Protein AF-A0AAE4UEV0-F1 (afdb_monomer)

Mean predicted aligned error: 4.2 Å

Sequence (186 aa):
PKGAMYSQRTVAKMWRRSNLLGESAASITLNMLPMSHVMGRGILYGTLGNGGTAYFGAKGDMSCLLEDLELVRPTELHFVPRIWEMLFQEFQNEVDRRCGDGADRSAIQAQVLAEQRQYLLGGRFIFAMTGSAPTSPELKAWAESLLELPLIDVYGLTEAGVISFDGEIQRPPVIDYKLVDVPDLG

InterPro domains:
  IPR000873 AMP-dependent synthetase/ligase domain [PF00501] (1-165)
  IPR042099 ANL, N-terminal domain [G3DSA:3.40.50.12780] (1-186)

Nearest PDB structures (foldseek):
  6oz1-assembly1_A  TM=9.630E-01  e=1.094E-18  Mycobacteroides chelonae
  5msc-assembly1_A  TM=9.538E-01  e=8.033E-19  Nocardia iowensis
  5mst-assembly2_B  TM=9.005E-01  e=4.430E-17  Segniliparus rugosus ATCC BAA-974
  5msw-assembly1_A  TM=9.065E-01  e=2.203E-16  Segniliparus rugosus ATCC BAA-974
  5mst-assembly1_A  TM=8.990E-01  e=9.104E-16  Segniliparus rugosus ATCC BAA-974

pLDDT: mean 93.46, std 6.48, range [55.19, 98.5]

Foldseek 3Di:
DDDADADPVNLVVLQAADCPLHLDDAFFEEQQDDPVDPLSSSSVSNQVSSVHHYHYDPDNVCPCVQVSQLVRLGQEAEDELVVLVVLVVVLVVQLVVPDDPPDDSVVSSLVSLVCCCCRRNVVNHPYAEYEPDDHDPVSQVVVCSSPVHHHWYWYDDPNGGTQDTPPHGDPVPDDDDDDDDDPVVD

Organism: Mycobacterium intracellulare (NCBI:txid1767)

Solvent-accessible surface area (backbone atoms only — not comparable to full-atom values): 10820 Å² total; per-residue (Å²): 141,81,84,79,84,74,49,74,70,62,54,52,57,38,39,43,62,68,63,89,73,43,93,80,53,76,40,30,36,70,48,71,53,57,78,90,38,67,66,31,42,38,53,50,35,28,25,52,38,57,74,32,48,72,44,67,50,92,45,91,82,55,83,49,46,64,61,50,30,42,73,63,31,25,24,41,43,84,38,41,44,69,55,55,51,51,53,50,50,51,50,50,53,53,38,57,73,66,53,54,94,90,53,63,58,67,63,46,45,54,49,51,35,54,46,40,33,44,46,43,46,32,59,52,55,81,45,42,36,34,27,94,54,88,69,54,73,66,60,49,54,50,48,24,66,44,65,77,44,76,65,42,39,40,45,57,44,91,87,73,42,66,44,24,49,72,83,44,73,32,72,76,78,50,85,80,87,82,88,76,91,58,77,93,80,110

Secondary structure (DSSP, 8-state):
-------HHHHHHHTSPP-TT-TT---EEEE-S-TTSHHHHHHHHHHHHTT-EEEE-S-TTSTTHHHHHHHH--SEEEE-HHHHHHHHHHHHHHHHHH--TT--HHHHHHHHHHHIIIIISTT---EEEEESS---HHHHHHHHHHHTS--EEEEEETTTEEEEETTEE-TTT---------GGG-

Radius of gyration: 18.43 Å; Cα contacts (8 Å, |Δi|>4): 245; chains: 1; bounding box: 51×35×59 Å

Structure (mmCIF, N/CA/C/O backbone):
data_AF-A0AAE4UEV0-F1
#
_entry.id   AF-A0AAE4UEV0-F1
#
loop_
_atom_site.group_PDB
_atom_site.id
_atom_site.type_symbol
_atom_site.label_atom_id
_atom_site.label_alt_id
_atom_site.label_comp_id
_atom_site.label_asym_id
_atom_site.label_entity_id
_atom_site.label_seq_id
_atom_site.pdbx_PDB_ins_code
_atom_site.Cartn_x
_atom_site.Cartn_y
_atom_site.Cartn_z
_atom_site.occupancy
_atom_site.B_iso_or_equiv
_atom_site.auth_seq_id
_atom_site.auth_comp_id
_atom_site.auth_asym_id
_atom_site.auth_atom_id
_atom_site.pdbx_PDB_model_num
ATOM 1 N N . PRO A 1 1 ? 13.646 20.275 -13.912 1.00 82.50 1 PRO A N 1
ATOM 2 C CA . PRO A 1 1 ? 12.944 19.001 -14.220 1.00 82.50 1 PRO A CA 1
ATOM 3 C C . PRO A 1 1 ? 13.665 18.249 -15.347 1.00 82.50 1 PRO A C 1
ATOM 5 O O . PRO A 1 1 ? 14.053 18.889 -16.317 1.00 82.50 1 PRO A O 1
ATOM 8 N N . LYS A 1 2 ? 13.889 16.936 -15.204 1.00 92.12 2 LYS A N 1
ATOM 9 C CA . LYS A 1 2 ? 14.462 16.068 -16.251 1.00 92.12 2 LYS A CA 1
ATOM 10 C C . LYS A 1 2 ? 13.380 15.075 -16.694 1.00 92.12 2 LYS A C 1
ATOM 12 O O . LYS A 1 2 ? 12.645 14.587 -15.843 1.00 92.12 2 LYS A O 1
ATOM 17 N N . GLY A 1 3 ? 13.258 14.803 -17.993 1.00 94.00 3 GLY A N 1
ATOM 18 C CA . GLY A 1 3 ? 12.257 13.872 -18.529 1.00 94.00 3 GLY A CA 1
ATOM 19 C C . GLY A 1 3 ? 12.834 12.472 -18.714 1.00 94.00 3 GLY A C 1
ATOM 20 O O . GLY A 1 3 ? 13.573 12.244 -19.668 1.00 94.00 3 GLY A O 1
ATOM 21 N N . ALA A 1 4 ? 12.504 11.536 -17.823 1.00 95.00 4 ALA A N 1
ATOM 22 C CA . ALA A 1 4 ? 12.889 10.137 -17.996 1.00 95.00 4 ALA A CA 1
ATOM 23 C C . ALA A 1 4 ? 12.238 9.561 -19.266 1.00 95.00 4 ALA A C 1
ATOM 25 O O . ALA A 1 4 ? 11.020 9.633 -19.443 1.00 95.00 4 ALA A O 1
ATOM 26 N N . MET A 1 5 ? 13.043 8.991 -20.164 1.00 96.56 5 MET A N 1
ATOM 27 C CA . MET A 1 5 ? 12.547 8.438 -21.424 1.00 96.56 5 MET A CA 1
ATOM 28 C C . MET A 1 5 ? 12.013 7.018 -21.228 1.00 96.56 5 MET A C 1
ATOM 30 O O . MET A 1 5 ? 12.756 6.098 -20.891 1.00 96.56 5 MET A O 1
ATOM 34 N N . TYR A 1 6 ? 10.724 6.828 -21.502 1.00 95.75 6 TYR A N 1
ATOM 35 C CA . TYR A 1 6 ? 10.064 5.525 -21.453 1.00 95.75 6 TYR A CA 1
ATOM 36 C C . TYR A 1 6 ? 9.856 4.981 -22.866 1.00 95.75 6 TYR A C 1
ATOM 38 O O . TYR A 1 6 ? 9.029 5.486 -23.620 1.00 95.75 6 TYR A O 1
ATOM 46 N N . SER A 1 7 ? 10.593 3.924 -23.219 1.00 96.12 7 SER A N 1
ATOM 47 C CA . SER A 1 7 ? 10.407 3.225 -24.497 1.00 96.12 7 SER A CA 1
ATOM 48 C C . SER A 1 7 ? 9.051 2.511 -24.562 1.00 96.12 7 SER A C 1
ATOM 50 O O . SER A 1 7 ? 8.481 2.155 -23.526 1.00 96.12 7 SER A O 1
ATOM 52 N N . GLN A 1 8 ? 8.583 2.186 -25.772 1.00 96.44 8 GLN A N 1
ATOM 53 C CA . GLN A 1 8 ? 7.386 1.356 -25.967 1.00 96.44 8 GLN A CA 1
ATOM 54 C C . GLN A 1 8 ? 7.462 0.047 -25.166 1.00 96.44 8 GLN A C 1
ATOM 56 O O . GLN A 1 8 ? 6.489 -0.342 -24.526 1.00 96.44 8 GLN A O 1
ATOM 61 N N . ARG A 1 9 ? 8.632 -0.610 -25.138 1.00 94.44 9 ARG A N 1
ATOM 62 C CA . ARG A 1 9 ? 8.844 -1.849 -24.374 1.00 94.44 9 ARG A CA 1
ATOM 63 C C . ARG A 1 9 ? 8.698 -1.626 -22.869 1.00 94.44 9 ARG A C 1
ATOM 65 O O . ARG A 1 9 ? 8.129 -2.477 -22.193 1.00 94.44 9 ARG A O 1
ATOM 72 N N . THR A 1 10 ? 9.215 -0.516 -22.344 1.00 92.00 10 THR A N 1
ATOM 73 C CA . THR A 1 10 ? 9.112 -0.179 -20.916 1.00 92.00 10 THR A CA 1
ATOM 74 C C . THR A 1 10 ? 7.663 0.083 -20.527 1.00 92.00 10 THR A C 1
ATOM 76 O O . THR A 1 10 ? 7.192 -0.477 -19.544 1.00 92.00 10 THR A O 1
ATOM 79 N N . VAL A 1 11 ? 6.933 0.859 -21.334 1.00 93.81 11 VAL A N 1
ATOM 80 C CA . VAL A 1 11 ? 5.501 1.107 -21.110 1.00 93.81 11 VAL A CA 1
ATOM 81 C C . VAL A 1 11 ? 4.708 -0.195 -21.204 1.00 93.81 11 VAL A C 1
ATOM 83 O O . VAL A 1 11 ? 3.915 -0.484 -20.318 1.00 93.81 11 VAL A O 1
ATOM 86 N N . ALA A 1 12 ? 4.968 -1.030 -22.214 1.00 93.69 12 ALA A N 1
ATOM 87 C CA . ALA A 1 12 ? 4.268 -2.299 -22.402 1.00 93.69 12 ALA A CA 1
ATOM 88 C C . ALA A 1 12 ? 4.408 -3.251 -21.203 1.00 93.69 12 ALA A C 1
ATOM 90 O O . ALA A 1 12 ? 3.494 -4.026 -20.948 1.00 93.69 12 ALA A O 1
ATOM 91 N N . LYS A 1 13 ? 5.516 -3.200 -20.446 1.00 90.62 13 LYS A N 1
ATOM 92 C CA . LYS A 1 13 ? 5.674 -4.008 -19.224 1.00 90.62 13 LYS A CA 1
ATOM 93 C C . LYS A 1 13 ? 4.643 -3.659 -18.147 1.00 90.62 13 LYS A C 1
ATOM 95 O O . LYS A 1 13 ? 4.218 -4.566 -17.449 1.00 90.62 13 LYS A O 1
ATOM 100 N N . MET A 1 14 ? 4.224 -2.397 -18.040 1.00 91.00 14 MET A N 1
ATOM 101 C CA . MET A 1 14 ? 3.234 -1.959 -17.044 1.00 91.00 14 MET A CA 1
ATOM 102 C C . MET A 1 14 ? 1.823 -2.491 -17.328 1.00 91.00 14 MET A C 1
ATOM 104 O O . MET A 1 14 ? 1.010 -2.563 -16.420 1.00 91.00 14 MET A O 1
ATOM 108 N N . TRP A 1 15 ? 1.539 -2.854 -18.581 1.00 92.88 15 TRP A N 1
ATOM 109 C CA . TRP A 1 15 ? 0.253 -3.416 -19.009 1.00 92.88 15 TRP A CA 1
ATOM 110 C C . TRP A 1 15 ? 0.193 -4.939 -18.906 1.00 92.88 15 TRP A C 1
ATOM 112 O O . TRP A 1 15 ? -0.864 -5.533 -19.108 1.00 92.88 15 TRP A O 1
ATOM 122 N N . ARG A 1 16 ? 1.330 -5.605 -18.684 1.00 89.19 16 ARG A N 1
ATOM 123 C CA . ARG A 1 16 ? 1.355 -7.065 -18.610 1.00 89.19 16 ARG A CA 1
ATOM 124 C C . ARG A 1 16 ? 0.761 -7.507 -17.286 1.00 89.19 16 ARG A C 1
ATOM 126 O O . ARG A 1 16 ? 1.123 -6.961 -16.247 1.00 89.19 16 ARG A O 1
ATOM 133 N N . ARG A 1 17 ? -0.085 -8.539 -17.347 1.00 78.44 17 ARG A N 1
ATOM 134 C CA . ARG A 1 17 ? -0.632 -9.191 -16.161 1.00 78.44 17 ARG A CA 1
ATOM 135 C C . ARG A 1 17 ? 0.497 -9.543 -15.199 1.00 78.44 17 ARG A C 1
ATOM 137 O O . ARG A 1 17 ? 1.486 -10.165 -15.594 1.00 78.44 17 ARG A O 1
ATOM 144 N N . SER A 1 18 ? 0.326 -9.131 -13.952 1.00 73.88 18 SER A N 1
ATOM 145 C CA . SER A 1 18 ? 1.201 -9.530 -12.860 1.00 73.88 18 SER A CA 1
ATOM 146 C C . SER A 1 18 ? 0.586 -10.729 -12.151 1.00 73.88 18 SER A C 1
ATOM 148 O O . SER A 1 18 ? -0.592 -10.701 -11.804 1.00 73.88 18 SER A O 1
ATOM 150 N N . ASN A 1 19 ? 1.386 -11.763 -11.893 1.00 72.50 19 ASN A N 1
ATOM 151 C CA . ASN A 1 19 ? 0.968 -12.892 -11.058 1.00 72.50 19 ASN A CA 1
ATOM 152 C C . ASN A 1 19 ? 1.190 -12.625 -9.560 1.00 72.50 19 ASN A C 1
ATOM 154 O O . ASN A 1 19 ? 0.971 -13.524 -8.755 1.00 72.50 19 ASN A O 1
ATOM 158 N N . LEU A 1 20 ? 1.595 -11.404 -9.178 1.00 72.75 20 LEU A N 1
ATOM 159 C CA . LEU A 1 20 ? 1.861 -11.023 -7.783 1.00 72.75 20 LEU A CA 1
ATOM 160 C C . LEU A 1 20 ? 0.659 -11.279 -6.857 1.00 72.75 20 LEU A C 1
ATOM 162 O O . LEU A 1 20 ? 0.844 -11.621 -5.698 1.00 72.75 20 LEU A O 1
ATOM 166 N N . LEU A 1 21 ? -0.562 -11.152 -7.381 1.00 70.12 21 LEU A N 1
ATOM 167 C CA . LEU A 1 21 ? -1.814 -11.326 -6.636 1.00 70.12 21 LEU A CA 1
ATOM 168 C C . LEU A 1 21 ? -2.401 -12.742 -6.759 1.00 70.12 21 LEU A C 1
ATOM 170 O O . LEU A 1 21 ? -3.431 -13.035 -6.160 1.00 70.12 21 LEU A O 1
ATOM 174 N N . GLY A 1 22 ? -1.780 -13.615 -7.558 1.00 71.56 22 GLY A N 1
ATOM 175 C CA . GLY A 1 22 ? -2.348 -14.893 -7.988 1.00 71.56 22 GLY A CA 1
ATOM 176 C C . GLY A 1 22 ? -3.068 -14.815 -9.342 1.00 71.56 22 GLY A C 1
ATOM 177 O O . GLY A 1 22 ? -3.574 -13.773 -9.762 1.00 71.5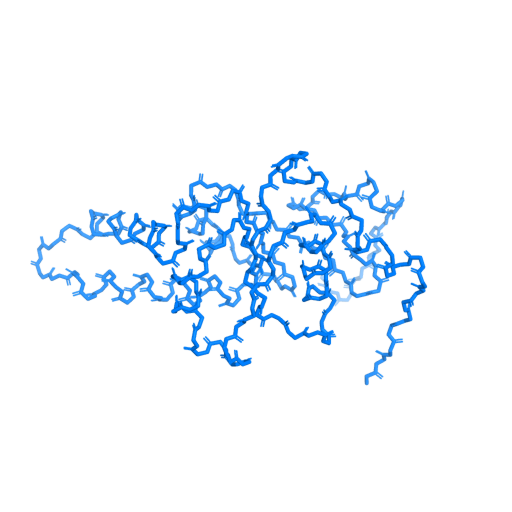6 22 GLY A O 1
ATOM 178 N N . GLU A 1 23 ? -3.110 -15.942 -10.055 1.00 67.56 23 GLU A N 1
ATOM 179 C CA . GLU A 1 23 ? -3.539 -16.008 -11.463 1.00 67.56 23 GLU A CA 1
ATOM 180 C C . GLU A 1 23 ? -5.008 -15.642 -11.707 1.00 67.56 23 GLU A C 1
ATOM 182 O O . GLU A 1 23 ? -5.362 -15.291 -12.829 1.00 67.56 23 GLU A O 1
ATOM 187 N N . SER A 1 24 ? -5.864 -15.682 -10.685 1.00 74.75 24 SER A N 1
ATOM 188 C CA . SER A 1 24 ? -7.308 -15.428 -10.802 1.00 74.75 24 SER A CA 1
ATOM 189 C C . SER A 1 24 ? -7.835 -14.382 -9.818 1.00 74.75 24 SER A C 1
ATOM 191 O O . SER A 1 24 ? -9.049 -14.261 -9.654 1.00 74.75 24 SER A O 1
ATOM 193 N N . ALA A 1 25 ? -6.953 -13.644 -9.141 1.00 83.81 25 ALA A N 1
ATOM 194 C CA . ALA A 1 25 ? -7.374 -12.628 -8.187 1.00 83.81 25 ALA A CA 1
ATOM 195 C C . ALA A 1 25 ? -8.102 -11.468 -8.881 1.00 83.81 25 ALA A C 1
ATOM 197 O O . ALA A 1 25 ? -7.679 -10.985 -9.934 1.00 83.81 25 ALA A O 1
ATOM 198 N N . ALA A 1 26 ? -9.205 -11.022 -8.277 1.00 89.38 26 ALA A N 1
ATOM 199 C CA . ALA A 1 26 ? -9.926 -9.843 -8.735 1.00 89.38 26 ALA A CA 1
ATOM 200 C C . ALA A 1 26 ? -9.092 -8.586 -8.457 1.00 89.38 26 ALA A C 1
ATOM 202 O O . ALA A 1 26 ? -8.667 -8.363 -7.322 1.00 89.38 26 ALA A O 1
ATOM 203 N N . SER A 1 27 ? -8.897 -7.758 -9.483 1.00 93.94 27 SER A N 1
ATOM 204 C CA . SER A 1 27 ? -8.123 -6.519 -9.393 1.00 93.94 27 SER A CA 1
ATOM 205 C C . SER A 1 27 ? -9.063 -5.319 -9.353 1.00 93.94 27 SER A C 1
ATOM 207 O O . SER A 1 27 ? -9.685 -4.971 -10.356 1.00 93.94 27 SER A O 1
ATOM 209 N N . ILE A 1 28 ? -9.243 -4.722 -8.179 1.00 96.81 28 ILE A N 1
ATOM 210 C CA . ILE A 1 28 ? -10.089 -3.545 -7.983 1.00 96.81 28 ILE A CA 1
ATOM 211 C C . ILE A 1 28 ? -9.297 -2.536 -7.165 1.00 96.81 28 ILE A C 1
ATOM 213 O O . ILE A 1 28 ? -8.969 -2.790 -6.006 1.00 96.81 28 ILE A O 1
ATOM 217 N N . THR A 1 29 ? -8.987 -1.396 -7.775 1.00 97.31 29 TH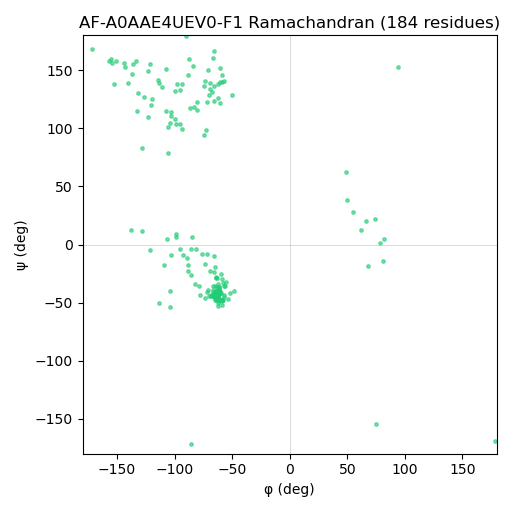R A N 1
ATOM 218 C CA . THR A 1 29 ? -8.086 -0.389 -7.202 1.00 97.31 29 THR A CA 1
ATOM 219 C C . THR A 1 29 ? -8.762 0.967 -7.092 1.00 97.31 29 THR A C 1
ATOM 221 O O . THR A 1 29 ? -9.602 1.326 -7.918 1.00 97.31 29 THR A O 1
ATOM 224 N N . LEU A 1 30 ? -8.354 1.738 -6.082 1.00 97.44 30 LEU A N 1
ATOM 225 C CA . LEU A 1 30 ? -8.636 3.167 -5.982 1.00 97.44 30 LEU A CA 1
ATOM 226 C C . LEU A 1 30 ? -7.371 3.950 -6.366 1.00 97.44 30 LEU A C 1
ATOM 228 O O . LEU A 1 30 ? -6.348 3.890 -5.686 1.00 97.44 30 LEU A O 1
ATOM 232 N N . ASN A 1 31 ? -7.436 4.680 -7.476 1.00 95.88 31 ASN A N 1
ATOM 233 C CA . ASN A 1 31 ? -6.317 5.408 -8.062 1.00 95.88 31 ASN A CA 1
ATOM 234 C C . ASN A 1 31 ? -6.325 6.856 -7.561 1.00 95.88 31 ASN A C 1
ATOM 236 O O . ASN A 1 31 ? -7.063 7.699 -8.071 1.00 95.88 31 ASN A O 1
ATOM 240 N N . MET A 1 32 ? -5.478 7.127 -6.565 1.00 90.19 32 MET A N 1
ATOM 241 C CA . MET A 1 32 ? -5.326 8.448 -5.930 1.00 90.19 32 MET A CA 1
ATOM 242 C C . MET A 1 32 ? -4.072 9.205 -6.384 1.00 90.19 32 MET A C 1
ATOM 244 O O . MET A 1 32 ? -3.880 10.369 -6.038 1.00 90.19 32 MET A O 1
ATOM 248 N N . LEU A 1 33 ? -3.185 8.545 -7.132 1.00 91.81 33 LEU A N 1
ATOM 249 C CA . LEU A 1 33 ? -1.916 9.129 -7.555 1.00 91.81 33 LEU A CA 1
ATOM 250 C C . LEU A 1 33 ? -2.041 9.778 -8.937 1.00 91.81 33 LEU A C 1
ATOM 252 O O . LEU A 1 33 ? -2.616 9.173 -9.845 1.00 91.81 33 LEU A O 1
ATOM 256 N N . PRO A 1 34 ? -1.441 10.964 -9.147 1.00 92.12 34 PRO A N 1
ATOM 257 C CA . PRO A 1 34 ? -1.426 11.605 -10.453 1.00 92.12 34 PRO A CA 1
ATOM 258 C C . PRO A 1 34 ? -0.775 10.733 -11.534 1.00 92.12 34 PRO A C 1
ATOM 260 O O . PRO A 1 34 ? 0.249 10.087 -11.306 1.00 92.12 34 PRO A O 1
ATOM 263 N N . MET A 1 35 ? -1.286 10.824 -12.764 1.00 94.25 35 MET A N 1
ATOM 264 C CA . MET A 1 35 ? -0.711 10.150 -13.940 1.00 94.25 35 MET A CA 1
ATOM 265 C C . MET A 1 35 ? 0.679 10.670 -14.343 1.00 94.25 35 MET A C 1
ATOM 267 O O . MET A 1 35 ? 1.349 10.062 -15.177 1.00 94.25 35 MET A O 1
ATOM 271 N N . SER A 1 36 ? 1.132 11.780 -13.753 1.00 93.31 36 SER A N 1
ATOM 272 C CA . SER A 1 36 ? 2.512 12.260 -13.869 1.00 93.31 36 SER A CA 1
ATOM 273 C C . SER A 1 36 ? 3.506 11.422 -13.055 1.00 93.31 36 SER A C 1
ATOM 275 O O . SER A 1 36 ? 4.705 11.493 -13.320 1.00 93.31 36 SER A O 1
ATOM 277 N N . HIS A 1 37 ? 3.034 10.611 -12.101 1.00 93.12 37 HIS A N 1
ATOM 278 C CA . HIS A 1 37 ? 3.860 9.733 -11.280 1.00 93.12 37 HIS A CA 1
ATOM 279 C C . HIS A 1 37 ? 3.858 8.296 -11.820 1.00 93.12 37 HIS A C 1
ATOM 281 O O . HIS A 1 37 ? 2.814 7.751 -12.187 1.00 93.12 37 HIS A O 1
ATOM 287 N N . VAL A 1 38 ? 5.026 7.643 -11.837 1.00 93.62 38 VAL A N 1
ATOM 288 C CA . VAL A 1 38 ? 5.172 6.282 -12.385 1.00 93.62 38 VAL A CA 1
ATOM 289 C C . VAL A 1 38 ? 4.316 5.254 -11.642 1.00 93.62 38 VAL A C 1
ATOM 291 O O . VAL A 1 38 ? 3.740 4.378 -12.280 1.00 93.62 38 VAL A O 1
ATOM 294 N N . MET A 1 39 ? 4.165 5.396 -10.322 1.00 92.94 39 MET A N 1
ATOM 295 C CA . MET A 1 39 ? 3.339 4.491 -9.516 1.00 92.94 39 MET A CA 1
ATOM 296 C C . MET A 1 39 ? 1.854 4.598 -9.880 1.00 92.94 39 MET A C 1
ATOM 298 O O . MET A 1 39 ? 1.210 3.574 -10.060 1.00 92.94 39 MET A O 1
ATOM 302 N N . GLY A 1 40 ? 1.332 5.814 -10.100 1.00 94.12 40 GLY A N 1
ATOM 303 C CA . GLY A 1 40 ? -0.060 6.006 -10.529 1.00 94.12 40 GLY A CA 1
ATOM 304 C C . GLY A 1 40 ? -0.341 5.357 -11.885 1.00 94.12 40 GLY A C 1
ATOM 305 O O . GLY A 1 40 ? -1.333 4.653 -12.053 1.00 94.12 40 GLY A O 1
ATOM 306 N N . ARG A 1 41 ? 0.596 5.497 -12.833 1.00 94.88 41 ARG A N 1
ATOM 307 C CA . ARG A 1 41 ? 0.532 4.792 -14.124 1.00 94.88 41 ARG A CA 1
ATOM 308 C C . ARG A 1 41 ? 0.604 3.275 -13.953 1.00 94.88 41 ARG A C 1
ATOM 310 O O . ARG A 1 41 ? -0.144 2.562 -14.608 1.00 94.88 41 ARG A O 1
ATOM 317 N N . GLY A 1 42 ? 1.507 2.795 -13.099 1.00 93.44 42 GLY A N 1
ATOM 318 C CA . GLY A 1 42 ? 1.715 1.373 -12.838 1.00 93.44 42 GLY A CA 1
ATOM 319 C C . GLY A 1 42 ? 0.472 0.690 -12.273 1.00 93.44 42 GLY A C 1
ATOM 320 O O . GLY A 1 42 ? 0.080 -0.348 -12.796 1.00 93.44 42 GLY A O 1
ATOM 321 N N . ILE A 1 43 ? -0.174 1.300 -11.276 1.00 94.31 43 ILE A N 1
ATOM 322 C CA . ILE A 1 43 ? -1.410 0.783 -10.672 1.00 94.31 43 ILE A CA 1
ATOM 323 C C . ILE A 1 43 ? -2.516 0.731 -11.727 1.00 94.31 43 ILE A C 1
ATOM 325 O O . ILE A 1 43 ? -3.066 -0.337 -11.977 1.00 94.31 43 ILE A O 1
ATOM 329 N N . LEU A 1 44 ? -2.778 1.843 -12.423 1.00 96.19 44 LEU A N 1
ATOM 330 C CA . LEU A 1 44 ? -3.836 1.904 -13.431 1.00 96.19 44 LEU A CA 1
ATOM 331 C C . LEU A 1 44 ? -3.624 0.880 -14.556 1.00 96.19 44 LEU A C 1
ATOM 333 O O . LEU A 1 44 ? -4.526 0.107 -14.878 1.00 96.19 44 LEU A O 1
ATOM 337 N N . TYR A 1 45 ? -2.440 0.869 -15.173 1.00 95.31 45 TYR A N 1
ATOM 338 C CA . TYR A 1 45 ? -2.153 -0.037 -16.287 1.00 95.31 45 TYR A CA 1
ATOM 339 C C . TYR A 1 45 ? -2.127 -1.497 -15.836 1.00 95.31 45 TYR A C 1
ATOM 341 O O . TYR A 1 45 ? -2.595 -2.358 -16.579 1.00 95.31 45 TYR A O 1
ATOM 349 N N . GLY A 1 46 ? -1.637 -1.767 -14.624 1.00 93.44 46 GLY A N 1
ATOM 350 C CA . GLY A 1 46 ? -1.637 -3.097 -14.028 1.00 93.44 46 GLY A CA 1
ATOM 351 C C . GLY A 1 46 ? -3.055 -3.604 -13.785 1.00 93.44 46 GLY A C 1
ATOM 352 O O . GLY A 1 46 ? -3.390 -4.702 -14.223 1.00 93.44 46 GLY A O 1
ATOM 353 N N . THR A 1 47 ? -3.922 -2.784 -13.183 1.00 95.00 47 THR A N 1
ATOM 354 C CA . THR A 1 47 ? -5.336 -3.125 -12.972 1.00 95.00 47 THR A CA 1
ATOM 355 C C . THR A 1 47 ? -6.037 -3.432 -14.291 1.00 95.00 47 THR A C 1
ATOM 357 O O . THR A 1 47 ? -6.682 -4.472 -14.416 1.00 95.00 47 THR A O 1
ATOM 360 N N . LEU A 1 48 ? -5.868 -2.583 -15.310 1.00 94.81 48 LEU A N 1
ATOM 361 C CA . LEU A 1 48 ? -6.457 -2.818 -16.632 1.00 94.81 48 LEU A CA 1
ATOM 362 C C . LEU A 1 48 ? -5.875 -4.070 -17.310 1.00 94.81 48 LEU A C 1
ATOM 364 O O . LEU A 1 48 ? -6.620 -4.865 -17.879 1.00 94.81 48 LEU A O 1
ATOM 368 N N . GLY A 1 49 ? -4.561 -4.281 -17.215 1.00 92.12 49 GLY A N 1
ATOM 369 C CA . GLY A 1 49 ? -3.871 -5.465 -17.737 1.00 92.12 49 GLY A CA 1
ATOM 370 C C . GLY A 1 49 ? -4.296 -6.773 -17.065 1.00 92.12 49 GLY A C 1
ATOM 371 O O . GLY A 1 49 ? -4.275 -7.831 -17.695 1.00 92.12 49 GLY A O 1
ATOM 372 N N . ASN A 1 50 ? -4.739 -6.699 -15.810 1.00 91.62 50 ASN A N 1
ATOM 373 C CA . ASN A 1 50 ? -5.308 -7.816 -15.060 1.00 91.62 50 ASN A CA 1
ATOM 374 C C . ASN A 1 50 ? -6.799 -8.063 -15.381 1.00 91.62 50 ASN A C 1
ATOM 376 O O . ASN A 1 50 ? -7.371 -9.025 -14.870 1.00 91.62 50 ASN A O 1
ATOM 380 N N . GLY A 1 51 ? -7.437 -7.228 -16.215 1.00 92.75 51 GLY A N 1
ATOM 381 C CA . GLY A 1 51 ? -8.883 -7.275 -16.475 1.00 92.75 51 GLY A CA 1
ATOM 382 C C . GLY A 1 51 ? -9.730 -6.738 -15.316 1.00 92.75 51 GLY A C 1
ATOM 383 O O . GLY A 1 51 ? -10.890 -7.117 -15.167 1.00 92.75 51 GLY A O 1
ATOM 384 N N . GLY A 1 52 ? -9.127 -5.908 -14.466 1.00 94.19 52 GLY A N 1
ATOM 385 C CA . GLY A 1 52 ? -9.725 -5.331 -13.273 1.00 94.19 52 GLY A CA 1
ATOM 386 C C . GLY A 1 52 ? -10.515 -4.045 -13.505 1.00 94.19 52 GLY A C 1
ATOM 387 O O . GLY A 1 52 ? -10.736 -3.609 -14.634 1.00 94.19 52 GLY A O 1
ATOM 388 N N . THR A 1 53 ? -10.922 -3.407 -12.407 1.00 97.50 53 THR A N 1
ATOM 389 C CA . THR A 1 53 ? -11.616 -2.109 -12.405 1.00 97.50 53 THR A CA 1
ATOM 390 C C . THR A 1 53 ? -10.819 -1.080 -11.613 1.00 97.50 53 THR A C 1
ATOM 392 O O . THR A 1 53 ? -10.582 -1.244 -10.418 1.00 97.50 53 THR A O 1
ATOM 395 N N . ALA A 1 54 ? -10.420 -0.005 -12.288 1.00 97.50 54 ALA A N 1
ATOM 396 C CA . ALA A 1 54 ? -9.700 1.116 -11.702 1.00 97.50 54 ALA A CA 1
ATOM 397 C C . ALA A 1 54 ? -10.672 2.268 -11.414 1.00 97.50 54 ALA A C 1
ATOM 399 O O . ALA A 1 54 ? -11.142 2.933 -12.337 1.00 97.50 54 ALA A O 1
ATOM 400 N N . TYR A 1 55 ? -10.969 2.501 -10.138 1.00 98.06 55 TYR A N 1
ATOM 401 C CA . TYR A 1 55 ? -11.700 3.682 -9.681 1.00 98.06 55 TYR A CA 1
ATOM 402 C C . TYR A 1 55 ? -10.729 4.846 -9.506 1.00 98.06 55 TYR A C 1
ATOM 404 O O . TYR A 1 55 ? -9.546 4.627 -9.249 1.00 98.06 55 TYR A O 1
ATOM 412 N N . PHE A 1 56 ? -11.215 6.077 -9.625 1.00 96.88 56 PHE A N 1
ATOM 413 C CA . PHE A 1 56 ? -10.422 7.287 -9.413 1.00 96.88 56 PHE A CA 1
ATOM 414 C C . PHE A 1 56 ? -10.948 8.036 -8.200 1.00 96.88 56 PHE A C 1
ATOM 416 O O . PHE A 1 56 ? -12.162 8.116 -8.020 1.00 96.88 56 PHE A O 1
ATOM 423 N N . GLY A 1 57 ? -10.034 8.605 -7.415 1.00 93.62 57 GLY A N 1
ATOM 424 C CA . GLY A 1 57 ? -10.413 9.520 -6.346 1.00 93.62 57 GLY A CA 1
ATOM 425 C C . GLY A 1 57 ? -11.209 10.699 -6.878 1.00 93.62 57 GLY A C 1
ATOM 426 O O . GLY A 1 57 ? -10.880 11.249 -7.934 1.00 93.62 57 GLY A O 1
ATOM 427 N N . ALA A 1 58 ? -12.226 11.119 -6.131 1.00 91.62 58 ALA A N 1
ATOM 428 C CA . ALA A 1 58 ? -13.081 12.224 -6.548 1.00 91.62 58 ALA A CA 1
ATOM 429 C C . ALA A 1 58 ? -12.309 13.554 -6.647 1.00 91.62 58 ALA A C 1
ATOM 431 O O . ALA A 1 58 ? -12.653 14.429 -7.446 1.00 91.62 58 ALA A O 1
ATOM 432 N N . LYS A 1 59 ? -11.253 13.713 -5.836 1.00 89.62 59 LYS A N 1
ATOM 433 C CA . LYS A 1 59 ? -10.435 14.928 -5.748 1.00 89.62 59 LYS A CA 1
ATOM 434 C C . LYS A 1 59 ? -8.944 14.612 -5.674 1.00 89.62 59 LYS A C 1
ATOM 436 O O . LYS A 1 59 ? -8.526 13.633 -5.064 1.00 89.62 59 LYS A O 1
ATOM 441 N N . GLY A 1 60 ? -8.129 15.495 -6.253 1.00 84.06 60 GLY A N 1
ATOM 442 C CA . GLY A 1 60 ? -6.668 15.350 -6.288 1.00 84.06 60 GLY A CA 1
ATOM 443 C C . GLY A 1 60 ? -5.941 15.678 -4.977 1.00 84.06 60 GLY A C 1
ATOM 444 O O . GLY A 1 60 ? -4.742 15.440 -4.886 1.00 84.06 60 GLY A O 1
ATOM 445 N N . ASP A 1 61 ? -6.636 16.224 -3.977 1.00 86.50 61 ASP A N 1
ATOM 446 C CA . ASP A 1 61 ? -6.081 16.621 -2.673 1.00 86.50 61 ASP A CA 1
ATOM 447 C C . ASP A 1 61 ? -6.321 15.584 -1.560 1.00 86.50 61 ASP A C 1
ATOM 449 O O . ASP A 1 61 ? -6.020 15.850 -0.400 1.00 86.50 61 ASP A O 1
ATOM 453 N N . MET A 1 62 ? -6.864 14.410 -1.910 1.00 88.06 62 MET A N 1
ATOM 454 C CA . MET A 1 62 ? -7.207 13.321 -0.984 1.00 88.06 62 MET A CA 1
ATOM 455 C C . MET A 1 62 ? -8.271 13.683 0.069 1.00 88.06 62 MET A C 1
ATOM 457 O O . MET A 1 62 ? -8.492 12.908 0.996 1.00 88.06 62 MET A O 1
ATOM 461 N N . SER A 1 63 ? -8.983 14.808 -0.073 1.00 90.69 63 SER A N 1
ATOM 462 C CA . SER A 1 63 ? -10.017 15.214 0.895 1.00 90.69 63 SER A CA 1
ATOM 463 C C . SER A 1 63 ? -11.223 14.266 0.949 1.00 90.69 63 SER A C 1
ATOM 465 O O . SER A 1 63 ? -11.889 14.197 1.976 1.00 90.69 63 SER A O 1
ATOM 467 N N . CYS A 1 64 ? -11.475 13.509 -0.123 1.00 93.31 64 CYS A N 1
ATOM 468 C CA . CYS A 1 64 ? -12.519 12.479 -0.199 1.00 93.31 64 CYS A CA 1
ATOM 469 C C . CYS A 1 64 ? -11.987 11.051 0.021 1.00 93.31 64 CYS A C 1
ATOM 471 O O . CYS A 1 64 ? -12.727 10.098 -0.177 1.00 93.31 64 CYS A O 1
ATOM 473 N N . LEU A 1 65 ? -10.722 10.875 0.428 1.00 93.75 65 LEU A N 1
ATOM 474 C CA . LEU A 1 65 ? -10.065 9.561 0.467 1.00 93.75 65 LEU A CA 1
ATOM 475 C C . LEU A 1 65 ? -10.842 8.504 1.266 1.00 93.75 65 LEU A C 1
ATOM 477 O O . LEU A 1 65 ? -10.979 7.380 0.795 1.00 93.75 65 LEU A O 1
ATOM 481 N N . LEU A 1 66 ? -11.315 8.844 2.467 1.00 94.69 66 LEU A N 1
ATOM 482 C CA . LEU A 1 66 ? -11.997 7.886 3.345 1.00 94.69 66 LEU A CA 1
ATOM 483 C C . LEU A 1 66 ? -13.342 7.440 2.748 1.00 94.69 66 LEU A C 1
ATOM 485 O O . LEU A 1 66 ? -13.619 6.247 2.678 1.00 94.69 66 LEU A O 1
ATOM 489 N N . GLU A 1 67 ? -14.123 8.391 2.230 1.00 95.75 67 GLU A N 1
ATOM 490 C CA . GLU A 1 67 ? -15.392 8.125 1.539 1.00 95.75 67 GLU A CA 1
ATOM 491 C C . GLU A 1 67 ? -15.175 7.286 0.269 1.00 95.75 67 GLU A C 1
ATOM 493 O O . GLU A 1 67 ? -15.870 6.295 0.039 1.00 95.75 67 GLU A O 1
ATOM 498 N N . ASP A 1 68 ? -14.161 7.630 -0.530 1.00 97.06 68 ASP A N 1
ATOM 499 C CA . ASP A 1 68 ? -13.810 6.891 -1.742 1.00 97.06 68 ASP A CA 1
ATOM 500 C C . ASP A 1 68 ? -13.421 5.434 -1.412 1.00 97.06 68 ASP A C 1
ATOM 502 O O . ASP A 1 68 ? -13.791 4.511 -2.143 1.00 97.06 68 ASP A O 1
ATOM 506 N N . LEU A 1 69 ? -12.708 5.195 -0.303 1.00 97.00 69 LEU A N 1
ATOM 507 C CA . LEU A 1 69 ? -12.340 3.846 0.144 1.00 97.00 69 LEU A CA 1
ATOM 508 C C . LEU A 1 69 ? -13.557 3.019 0.577 1.00 97.00 69 LEU A C 1
ATOM 510 O O . LEU A 1 69 ? -13.678 1.866 0.147 1.00 97.00 69 LEU A O 1
ATOM 514 N N . GLU A 1 70 ? -14.476 3.612 1.342 1.00 96.56 70 GLU A N 1
ATOM 515 C CA . GLU A 1 70 ? -15.719 2.960 1.779 1.00 96.56 70 GLU A CA 1
ATOM 516 C C . GLU A 1 70 ? -16.601 2.550 0.595 1.00 96.56 70 GLU A C 1
ATOM 518 O O . GLU A 1 70 ? -17.174 1.456 0.582 1.00 96.56 70 GLU A O 1
ATOM 523 N N . LEU A 1 71 ? -16.688 3.407 -0.428 1.00 97.25 71 LEU A N 1
ATOM 524 C CA . LEU A 1 71 ? -17.484 3.150 -1.627 1.00 97.25 71 LEU A CA 1
ATOM 525 C C . LEU A 1 71 ? -16.840 2.097 -2.535 1.00 97.25 71 LEU A C 1
ATOM 527 O O . LEU A 1 71 ? -17.520 1.190 -3.024 1.00 97.25 71 LEU A O 1
ATOM 531 N N . VAL A 1 72 ? -15.533 2.211 -2.784 1.00 97.94 72 VAL A N 1
ATOM 532 C CA . VAL A 1 72 ? -14.830 1.362 -3.758 1.00 97.94 72 VAL A CA 1
ATOM 533 C C . VAL A 1 72 ? -14.528 -0.022 -3.2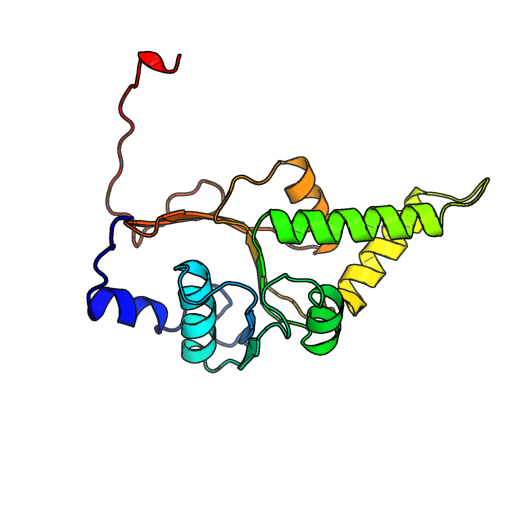01 1.00 97.94 72 VAL A C 1
ATOM 535 O O . VAL A 1 72 ? -14.578 -1.008 -3.949 1.00 97.94 72 VAL A O 1
ATOM 538 N N . ARG A 1 73 ? -14.218 -0.113 -1.901 1.00 97.75 73 ARG A N 1
ATOM 539 C CA . ARG A 1 73 ? -13.828 -1.354 -1.220 1.00 97.75 73 ARG A CA 1
ATOM 540 C C . ARG A 1 73 ? -12.743 -2.087 -2.023 1.00 97.75 73 ARG A C 1
ATOM 542 O O . ARG A 1 73 ? -13.011 -3.147 -2.590 1.00 97.75 73 ARG A O 1
ATOM 549 N N . PRO A 1 74 ? -11.553 -1.504 -2.218 1.00 97.62 74 PRO A N 1
ATOM 550 C CA . PRO A 1 74 ? -10.543 -2.058 -3.121 1.00 97.62 74 PRO A CA 1
ATOM 551 C C . PRO A 1 74 ? -10.085 -3.465 -2.702 1.00 97.62 74 PRO A C 1
ATOM 553 O O . PRO A 1 74 ? -10.129 -3.828 -1.528 1.00 97.62 74 PRO A O 1
ATOM 556 N N . THR A 1 75 ? -9.652 -4.276 -3.671 1.00 97.00 75 THR A N 1
ATOM 557 C CA . THR A 1 75 ? -9.000 -5.570 -3.399 1.00 97.00 75 THR A CA 1
ATOM 558 C C . THR A 1 75 ? -7.484 -5.427 -3.235 1.00 97.00 75 THR A C 1
ATOM 560 O O . THR A 1 75 ? -6.839 -6.304 -2.665 1.00 97.00 75 THR A O 1
ATOM 563 N N . GLU A 1 76 ? -6.911 -4.311 -3.687 1.00 95.69 76 GLU A N 1
ATOM 564 C CA . GLU A 1 76 ? -5.483 -4.015 -3.588 1.00 95.69 76 GLU A CA 1
ATOM 565 C C . GLU A 1 76 ? -5.268 -2.602 -3.034 1.00 95.69 76 GLU A C 1
ATOM 567 O O . GLU A 1 76 ? -5.836 -1.630 -3.544 1.00 95.69 76 GLU A O 1
ATOM 572 N N . LEU A 1 77 ? -4.415 -2.480 -2.018 1.00 97.12 77 LEU A N 1
ATOM 573 C CA . LEU A 1 77 ? -4.075 -1.212 -1.376 1.00 97.12 77 LEU A CA 1
ATOM 57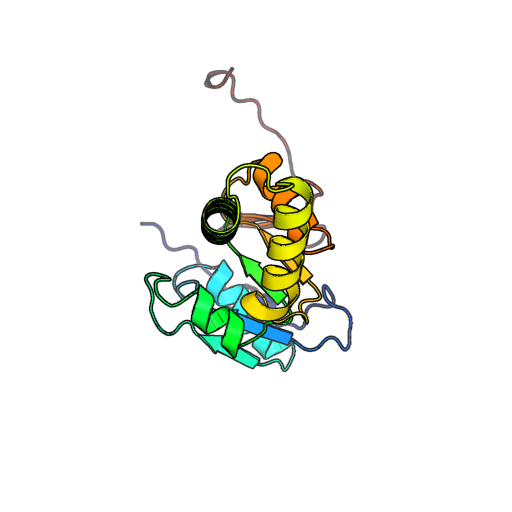4 C C . LEU A 1 77 ? -2.668 -0.777 -1.796 1.00 97.12 77 LEU A C 1
ATOM 576 O O . LEU A 1 77 ? -1.667 -1.278 -1.287 1.00 97.12 77 LEU A O 1
ATOM 580 N N . HIS A 1 78 ? -2.592 0.159 -2.743 1.00 95.44 78 HIS A N 1
ATOM 581 C CA . HIS A 1 78 ? -1.332 0.709 -3.259 1.00 95.44 78 HIS A CA 1
ATOM 582 C C . HIS A 1 78 ? -1.115 2.122 -2.725 1.00 95.44 78 HIS A C 1
ATOM 584 O O . HIS A 1 78 ? -1.405 3.112 -3.403 1.00 95.44 78 HIS A O 1
ATOM 590 N N . PHE A 1 79 ? -0.661 2.227 -1.482 1.00 96.44 79 PHE A N 1
ATOM 591 C CA . PHE A 1 79 ? -0.621 3.497 -0.765 1.00 96.44 79 PHE A CA 1
ATOM 592 C C . PHE A 1 79 ? 0.800 4.034 -0.618 1.00 96.44 79 PHE A C 1
ATOM 594 O O . PHE A 1 79 ? 1.773 3.296 -0.578 1.00 96.44 79 PHE A O 1
ATOM 601 N N . VAL A 1 80 ? 0.923 5.356 -0.548 1.00 95.75 80 VAL A N 1
ATOM 602 C CA . VAL A 1 80 ? 2.157 6.018 -0.099 1.00 95.75 80 VAL A CA 1
ATOM 603 C C . VAL A 1 80 ? 2.127 6.157 1.427 1.00 95.75 80 VAL A C 1
ATOM 605 O O . VAL A 1 80 ? 1.027 6.182 1.987 1.00 95.75 80 VAL A O 1
ATOM 608 N N . PRO A 1 81 ? 3.276 6.342 2.110 1.00 96.12 81 PRO A N 1
ATOM 609 C CA . PRO A 1 81 ? 3.327 6.508 3.567 1.00 96.12 81 PRO A CA 1
ATOM 610 C C . PRO A 1 81 ? 2.319 7.526 4.100 1.00 96.12 81 PRO A C 1
ATOM 612 O O . PRO A 1 81 ? 1.622 7.264 5.073 1.00 96.12 81 PRO A O 1
ATOM 615 N N . ARG A 1 82 ? 2.135 8.639 3.379 1.00 95.00 82 ARG A N 1
ATOM 616 C CA . ARG A 1 82 ? 1.176 9.683 3.750 1.00 95.00 82 ARG A CA 1
ATOM 617 C C . ARG A 1 82 ? -0.268 9.186 3.889 1.00 95.00 82 ARG A C 1
ATOM 619 O O . ARG A 1 82 ? -0.999 9.678 4.739 1.00 95.00 82 ARG A O 1
ATOM 626 N N . ILE A 1 83 ? -0.692 8.233 3.064 1.00 96.12 83 ILE A N 1
ATOM 627 C CA . ILE A 1 83 ? -2.044 7.668 3.148 1.00 96.12 83 ILE A CA 1
ATOM 628 C C . ILE A 1 83 ? -2.165 6.788 4.399 1.00 96.12 83 ILE A C 1
ATOM 630 O O . ILE A 1 83 ? -3.157 6.891 5.117 1.00 96.12 83 ILE A O 1
ATOM 634 N N . TRP A 1 84 ? -1.139 5.992 4.713 1.00 97.69 84 TRP A N 1
ATOM 635 C CA . TRP A 1 84 ? -1.094 5.217 5.957 1.00 97.69 84 TRP A CA 1
ATOM 636 C C . TRP A 1 84 ? -1.115 6.122 7.194 1.00 97.69 84 TRP A C 1
ATOM 638 O O . TRP A 1 84 ? -1.856 5.845 8.131 1.00 97.69 84 TRP A O 1
ATOM 648 N N . GLU A 1 85 ? -0.383 7.240 7.177 1.00 97.62 85 GLU A N 1
ATOM 649 C CA . GLU A 1 85 ? -0.430 8.254 8.240 1.00 97.62 85 GLU A CA 1
ATOM 650 C C . GLU A 1 85 ? -1.832 8.849 8.419 1.00 97.62 85 GLU A C 1
ATOM 652 O O . GLU A 1 85 ? -2.272 9.051 9.547 1.00 97.62 85 GLU A O 1
ATOM 657 N N . MET A 1 86 ? -2.545 9.135 7.324 1.00 96.62 86 MET A N 1
ATOM 658 C CA . MET A 1 86 ? -3.915 9.657 7.390 1.00 96.62 86 MET A CA 1
ATOM 659 C C . MET A 1 86 ? -4.872 8.646 8.025 1.00 96.62 86 MET A C 1
ATOM 661 O O . MET A 1 86 ? -5.665 9.021 8.885 1.00 96.62 86 MET A O 1
ATOM 665 N N . LEU A 1 87 ? -4.767 7.368 7.648 1.00 97.81 87 LEU A N 1
ATOM 666 C CA . LEU A 1 87 ? -5.553 6.291 8.256 1.00 97.81 87 LEU A CA 1
ATOM 667 C C . LEU A 1 87 ? -5.201 6.113 9.741 1.00 97.81 87 LEU A C 1
ATOM 669 O O . LEU A 1 87 ? -6.093 5.941 10.570 1.00 97.81 87 LEU A O 1
ATOM 673 N N . PHE A 1 88 ? -3.916 6.216 10.093 1.00 98.25 88 PHE A N 1
ATOM 674 C CA . PHE A 1 88 ? -3.468 6.161 11.484 1.00 98.25 88 PHE A CA 1
ATOM 675 C C . PHE A 1 88 ? -4.017 7.328 12.304 1.00 98.25 88 PHE A C 1
ATOM 677 O O . PHE A 1 88 ? -4.481 7.131 13.424 1.00 98.25 88 PHE A O 1
ATOM 684 N N . GLN A 1 89 ? -4.010 8.540 11.747 1.00 97.69 89 GLN A N 1
ATOM 685 C CA . GLN A 1 89 ? -4.580 9.706 12.412 1.00 97.69 89 GLN A CA 1
ATOM 686 C C . GLN A 1 89 ? -6.089 9.546 12.618 1.00 97.69 89 GLN A C 1
ATOM 688 O O . GLN A 1 89 ? -6.583 9.851 13.700 1.00 97.69 89 GLN A O 1
ATOM 693 N N . GLU A 1 90 ? -6.808 9.029 11.620 1.00 97.56 90 GLU A N 1
ATOM 694 C CA . GLU A 1 90 ? -8.237 8.732 11.747 1.00 97.56 90 GLU A CA 1
ATOM 695 C C . GLU A 1 90 ? -8.498 7.688 12.838 1.00 97.56 90 GLU A C 1
ATOM 697 O O . GLU A 1 90 ? -9.398 7.847 13.659 1.00 97.56 90 GLU A O 1
ATOM 702 N N . PHE A 1 91 ? -7.654 6.657 12.915 1.00 98.19 91 PHE A N 1
ATOM 703 C CA . PHE A 1 91 ? -7.705 5.665 13.987 1.00 98.19 91 PHE A CA 1
ATOM 704 C C . PHE A 1 91 ? -7.525 6.302 15.370 1.00 98.19 91 PHE A C 1
ATOM 706 O O . PHE A 1 91 ? -8.322 6.037 16.269 1.00 98.19 91 PHE A O 1
ATOM 713 N N . GLN A 1 92 ? -6.517 7.163 15.549 1.00 97.31 92 GLN A N 1
ATOM 714 C CA . GLN A 1 92 ? -6.285 7.843 16.829 1.00 97.31 92 GLN A CA 1
ATOM 715 C C . GLN A 1 92 ? -7.462 8.744 17.209 1.00 97.31 92 GLN A C 1
ATOM 717 O O . GLN A 1 92 ? -7.940 8.671 18.339 1.00 97.31 92 GLN A O 1
ATOM 722 N N . ASN A 1 93 ? -7.970 9.532 16.257 1.00 96.88 93 ASN A N 1
ATOM 723 C CA . ASN A 1 93 ? -9.121 10.407 16.474 1.00 96.88 93 ASN A CA 1
ATOM 724 C C . ASN A 1 93 ? -10.343 9.612 16.951 1.00 96.88 93 ASN A C 1
ATOM 726 O O . ASN A 1 93 ? -11.033 10.027 17.882 1.00 96.88 93 ASN A O 1
ATOM 730 N N . GLU A 1 94 ? -10.603 8.458 16.334 1.00 96.69 94 GLU A N 1
ATOM 731 C CA . GLU A 1 94 ? -11.752 7.625 16.672 1.00 96.69 94 GLU A CA 1
ATOM 732 C C . GLU A 1 94 ? -11.600 6.938 18.033 1.00 96.69 94 GLU A C 1
ATOM 734 O O . GLU A 1 94 ? -12.555 6.873 18.811 1.00 96.69 94 GLU A O 1
ATOM 739 N N . VAL A 1 95 ? -10.392 6.469 18.357 1.00 96.69 95 VAL A N 1
ATOM 740 C CA . VAL A 1 95 ? -10.078 5.918 19.680 1.00 96.69 95 VAL A CA 1
ATOM 741 C C . VAL A 1 95 ? -10.262 6.983 20.755 1.00 96.69 95 VAL A C 1
ATOM 743 O O . VAL A 1 95 ? -10.953 6.731 21.739 1.00 96.69 95 VAL A O 1
ATOM 746 N N . ASP A 1 96 ? -9.711 8.181 20.564 1.00 94.94 96 ASP A N 1
ATOM 747 C CA . ASP A 1 96 ? -9.821 9.272 21.534 1.00 94.94 96 ASP A CA 1
ATOM 748 C C . ASP A 1 96 ? -11.267 9.746 21.703 1.00 94.94 96 ASP A C 1
ATOM 750 O O . ASP A 1 96 ? -11.696 10.024 22.821 1.00 94.94 96 ASP A O 1
ATOM 754 N N . ARG A 1 97 ? -12.062 9.749 20.626 1.00 94.44 97 ARG A N 1
ATOM 755 C CA . ARG A 1 97 ? -13.497 10.057 20.685 1.00 94.44 97 ARG A CA 1
ATOM 756 C C . ARG A 1 97 ? -14.288 9.045 21.520 1.00 94.44 97 ARG A C 1
ATOM 758 O O . ARG A 1 97 ? -15.257 9.426 22.175 1.00 94.44 97 ARG A O 1
ATOM 765 N N . ARG A 1 98 ? -13.918 7.760 21.472 1.00 94.44 98 ARG A N 1
ATOM 766 C CA . ARG A 1 98 ? -14.597 6.672 22.207 1.00 94.44 98 ARG A CA 1
ATOM 767 C C . ARG A 1 98 ? -14.049 6.459 23.616 1.00 94.44 98 ARG A C 1
ATOM 769 O O . ARG A 1 98 ? -14.750 5.907 24.463 1.00 94.44 98 ARG A O 1
ATOM 776 N N . CYS A 1 99 ? -12.811 6.868 23.875 1.00 90.31 99 CYS A N 1
ATOM 777 C CA . CYS A 1 99 ? -12.182 6.768 25.184 1.00 90.31 99 CYS A CA 1
ATOM 778 C C . CYS A 1 99 ? -12.744 7.827 26.145 1.00 90.31 99 CYS A C 1
ATOM 780 O O . CYS A 1 99 ? -12.259 8.951 26.203 1.00 90.31 99 CYS A O 1
ATOM 782 N N . GLY A 1 100 ? -13.754 7.442 26.928 1.00 82.06 100 GLY A N 1
ATOM 783 C CA . GLY A 1 100 ? -14.192 8.181 28.117 1.00 82.06 100 GLY A CA 1
ATOM 784 C C . GLY A 1 100 ? -13.471 7.745 29.400 1.00 82.06 100 GLY A C 1
ATOM 785 O O . GLY A 1 100 ? -12.663 6.812 29.393 1.00 82.06 100 GLY A O 1
ATOM 786 N N . ASP A 1 101 ? -13.807 8.387 30.523 1.00 76.75 101 ASP A N 1
ATOM 787 C CA . ASP A 1 101 ? -13.259 8.048 31.842 1.00 76.75 101 ASP A CA 1
ATOM 788 C C . ASP A 1 101 ? -13.590 6.596 32.234 1.00 76.75 101 ASP A C 1
ATOM 790 O O . ASP A 1 101 ? -14.753 6.198 32.304 1.00 76.75 101 ASP A O 1
ATOM 794 N N . GLY A 1 102 ? -12.552 5.796 32.500 1.00 78.50 102 GLY A N 1
ATOM 795 C CA . GLY A 1 102 ? -12.679 4.391 32.913 1.00 78.50 102 GLY A CA 1
ATOM 796 C C . GLY A 1 102 ? -12.903 3.386 31.777 1.00 78.50 102 GLY A C 1
ATOM 797 O O . GLY A 1 102 ? -13.091 2.202 32.055 1.00 78.50 102 GLY A O 1
ATOM 798 N N . ALA A 1 103 ? -12.874 3.823 30.515 1.00 85.06 103 ALA A N 1
ATOM 799 C CA . ALA A 1 103 ? -12.995 2.927 29.372 1.00 85.06 103 ALA A CA 1
ATOM 800 C C . ALA A 1 103 ? -11.712 2.107 29.140 1.00 85.06 103 ALA A C 1
ATOM 802 O O . ALA A 1 103 ? -10.596 2.623 29.241 1.00 85.06 103 ALA A O 1
ATOM 803 N N . ASP A 1 104 ? -11.866 0.833 28.770 1.00 93.50 104 ASP A N 1
ATOM 804 C CA . ASP A 1 104 ? -10.743 -0.003 28.342 1.00 93.50 104 ASP A CA 1
ATOM 805 C C . ASP A 1 104 ? -10.265 0.437 26.950 1.00 93.50 104 ASP A C 1
ATOM 807 O O . ASP A 1 104 ? -10.832 0.071 25.915 1.00 93.50 104 ASP A O 1
ATOM 811 N N . ARG A 1 105 ? -9.201 1.247 26.930 1.00 93.94 105 ARG A N 1
ATOM 812 C CA . ARG A 1 105 ? -8.597 1.763 25.696 1.00 93.94 105 ARG A CA 1
ATOM 813 C C . ARG A 1 105 ? -8.146 0.642 24.759 1.00 93.94 105 ARG A C 1
ATOM 815 O O . ARG A 1 105 ? -8.243 0.820 23.550 1.00 93.94 105 ARG A O 1
ATOM 822 N N . SER A 1 106 ? -7.695 -0.501 25.278 1.00 95.00 106 SER A N 1
ATOM 823 C CA . SER A 1 106 ? -7.236 -1.612 24.437 1.00 95.00 106 SER A CA 1
ATOM 824 C C . SER A 1 106 ? -8.404 -2.265 23.698 1.00 95.00 106 SER A C 1
ATOM 826 O O . SER A 1 106 ? -8.322 -2.479 22.486 1.00 95.00 106 SER A O 1
ATOM 828 N N . ALA A 1 107 ? -9.520 -2.496 24.394 1.00 96.00 107 ALA A N 1
ATOM 829 C CA . ALA A 1 107 ? -10.741 -3.008 23.777 1.00 96.00 107 ALA A CA 1
ATOM 830 C C . ALA A 1 107 ? -11.282 -2.049 22.700 1.00 96.00 107 ALA A C 1
ATOM 832 O O . ALA A 1 107 ? -11.657 -2.486 21.611 1.00 96.00 107 ALA A O 1
ATOM 833 N N . ILE A 1 108 ? -11.252 -0.738 22.966 1.00 97.06 108 ILE A N 1
ATOM 834 C CA . ILE A 1 108 ? -11.648 0.290 21.992 1.00 97.06 108 ILE A CA 1
ATOM 835 C C . ILE A 1 108 ? -10.736 0.262 20.764 1.00 97.06 108 ILE A C 1
ATOM 837 O O . ILE A 1 108 ? -11.233 0.243 19.643 1.00 97.06 108 ILE A O 1
ATOM 841 N N . GLN A 1 109 ? -9.415 0.225 20.948 1.00 97.38 109 GLN A N 1
ATOM 842 C CA . GLN A 1 109 ? -8.463 0.153 19.836 1.00 97.38 109 GLN A CA 1
ATOM 843 C C . GLN A 1 109 ? -8.717 -1.070 18.950 1.00 97.38 109 GLN A C 1
ATOM 845 O O . GLN A 1 109 ? -8.770 -0.934 17.729 1.00 97.38 109 GLN A O 1
ATOM 850 N N . ALA A 1 110 ? -8.934 -2.243 19.549 1.00 97.62 110 ALA A N 1
ATOM 851 C CA . ALA A 1 110 ? -9.256 -3.458 18.806 1.00 97.62 110 ALA A CA 1
ATOM 852 C C . ALA A 1 110 ? -10.558 -3.307 18.000 1.00 97.62 110 ALA A C 1
ATOM 854 O O . ALA A 1 110 ? -10.613 -3.696 16.833 1.00 97.62 110 ALA A O 1
ATOM 855 N N . GLN A 1 111 ? -11.585 -2.689 18.592 1.00 97.94 111 GLN A N 1
ATOM 856 C CA . GLN A 1 111 ? -12.848 -2.430 17.906 1.00 97.94 111 GLN A CA 1
ATOM 857 C C . GLN A 1 111 ? -12.682 -1.453 16.732 1.00 97.94 111 GLN A C 1
ATOM 859 O O . GLN A 1 111 ? -13.175 -1.729 15.640 1.00 97.94 111 GLN A O 1
ATOM 864 N N . VAL A 1 112 ? -11.971 -0.338 16.924 1.00 98.31 112 VAL A N 1
ATOM 865 C CA . VAL A 1 112 ? -11.745 0.653 15.860 1.00 98.31 112 VAL A CA 1
ATOM 866 C C . VAL A 1 112 ? -10.926 0.049 14.715 1.00 98.31 112 VAL A C 1
ATOM 868 O O . VAL A 1 112 ? -11.271 0.269 13.557 1.00 98.31 112 VAL A O 1
ATOM 871 N N . LEU A 1 113 ? -9.899 -0.763 15.005 1.00 98.31 113 LEU A N 1
ATOM 872 C CA . LEU A 1 113 ? -9.153 -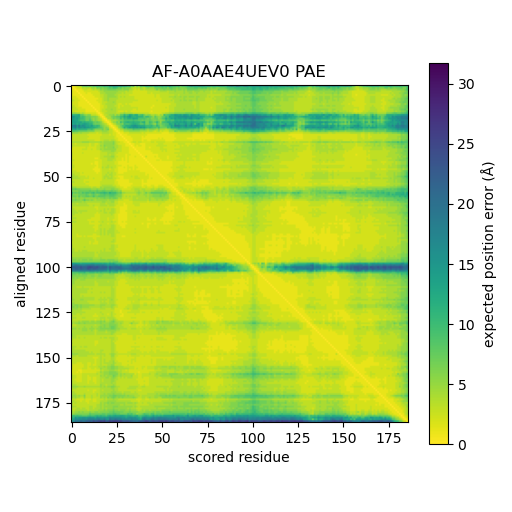1.489 13.966 1.00 98.31 113 LEU A CA 1
ATOM 873 C C . LEU A 1 113 ? -10.074 -2.401 13.149 1.00 98.31 113 LEU A C 1
ATOM 875 O O . LEU A 1 113 ? -10.037 -2.366 11.921 1.00 98.31 113 LEU A O 1
ATOM 879 N N . ALA A 1 114 ? -10.922 -3.190 13.814 1.00 98.38 114 ALA A N 1
ATOM 880 C CA . ALA A 1 114 ? -11.849 -4.095 13.138 1.00 98.38 114 ALA A CA 1
ATOM 881 C C . ALA A 1 114 ? -12.858 -3.338 12.257 1.00 98.38 114 ALA A C 1
ATOM 883 O O . ALA A 1 114 ? -13.133 -3.750 11.129 1.00 98.38 114 ALA A O 1
ATOM 884 N N . GLU A 1 115 ? -13.383 -2.211 12.740 1.00 98.12 115 GLU A N 1
ATOM 885 C CA . GLU A 1 115 ? -14.310 -1.372 11.982 1.00 98.12 115 GLU A CA 1
ATOM 886 C C . GLU A 1 115 ? -13.634 -0.691 10.788 1.00 98.12 115 GLU A C 1
ATOM 888 O O . GLU A 1 115 ? -14.177 -0.730 9.683 1.00 98.12 115 GLU A O 1
ATOM 893 N N . GLN A 1 116 ? -12.433 -0.131 10.963 1.00 98.19 116 GLN A N 1
ATOM 894 C CA . GLN A 1 116 ? -11.687 0.452 9.849 1.00 98.19 116 GLN A CA 1
ATOM 895 C C . GLN A 1 116 ? -11.333 -0.604 8.799 1.00 98.19 116 GLN A C 1
ATOM 897 O O . GLN A 1 116 ? -11.497 -0.377 7.603 1.00 98.19 116 GLN A O 1
ATOM 902 N N . ARG A 1 117 ? -10.911 -1.795 9.221 1.00 98.31 117 ARG A N 1
ATOM 903 C CA . ARG A 1 117 ? -10.631 -2.903 8.305 1.00 98.31 117 ARG A CA 1
ATOM 904 C C . ARG A 1 117 ? -11.859 -3.292 7.485 1.00 98.31 117 ARG A C 1
ATOM 906 O O . ARG A 1 117 ? -11.772 -3.450 6.266 1.00 98.31 117 ARG A O 1
ATOM 913 N N . GLN A 1 118 ? -12.996 -3.468 8.156 1.00 97.94 118 GLN A N 1
ATOM 914 C CA . GLN A 1 118 ? -14.202 -4.012 7.542 1.00 97.94 118 GLN A CA 1
ATOM 915 C C . GLN A 1 118 ? -14.958 -2.984 6.698 1.00 97.94 118 GLN A C 1
ATOM 917 O O . GLN A 1 118 ? -15.434 -3.316 5.610 1.00 97.94 118 GLN A O 1
ATOM 922 N N . TYR A 1 119 ? -15.098 -1.761 7.204 1.00 97.06 119 TYR A N 1
ATOM 923 C CA . TYR A 1 119 ? -15.972 -0.747 6.622 1.00 97.06 119 TYR A CA 1
ATOM 924 C C . TYR A 1 119 ? -15.170 0.307 5.866 1.00 97.06 119 TYR A C 1
ATOM 926 O O . TYR A 1 119 ? -15.386 0.451 4.666 1.00 97.06 119 TYR A O 1
ATOM 934 N N . LEU A 1 120 ? -14.179 0.934 6.511 1.00 97.06 120 LEU A N 1
ATOM 935 C CA . LEU A 1 120 ? -13.375 1.992 5.887 1.00 97.06 120 LEU A CA 1
ATOM 936 C C . LEU A 1 120 ? -12.533 1.471 4.713 1.00 97.06 120 LEU A C 1
ATOM 938 O O . LEU A 1 120 ? -12.557 2.037 3.628 1.00 97.06 120 LEU A O 1
ATOM 942 N N . LEU A 1 121 ? -11.818 0.358 4.896 1.00 97.50 121 LEU A N 1
ATOM 943 C CA . LEU A 1 121 ? -11.048 -0.302 3.831 1.00 97.50 121 LEU A CA 1
ATOM 944 C C . LEU A 1 121 ? -11.899 -1.284 3.005 1.00 97.50 121 LEU A C 1
ATOM 946 O O . LEU A 1 121 ? -11.421 -1.889 2.043 1.00 97.50 121 LEU A O 1
ATOM 950 N N . GLY A 1 122 ? -13.166 -1.471 3.384 1.00 95.94 122 GLY A N 1
ATOM 951 C CA . GLY A 1 122 ? -14.136 -2.288 2.664 1.00 95.94 122 GLY A CA 1
ATOM 952 C C . GLY A 1 122 ? -14.035 -3.807 2.854 1.00 95.94 122 GLY A C 1
ATOM 953 O O . GLY A 1 122 ? -14.828 -4.529 2.234 1.00 95.94 122 GLY A O 1
ATOM 954 N N . GLY A 1 123 ? -13.100 -4.303 3.673 1.00 96.75 123 GLY A N 1
ATOM 955 C CA . GLY A 1 123 ? -13.064 -5.692 4.155 1.00 96.75 123 GLY A CA 1
ATOM 956 C C . GLY A 1 123 ? -12.818 -6.774 3.099 1.00 96.75 123 GLY A C 1
ATOM 957 O O . GLY A 1 123 ? -13.187 -7.926 3.307 1.00 96.75 123 GLY A O 1
ATOM 958 N N . ARG A 1 124 ? -12.261 -6.424 1.934 1.00 96.50 124 ARG A N 1
ATOM 959 C CA . ARG A 1 124 ? -12.005 -7.387 0.843 1.00 96.50 124 ARG A CA 1
ATOM 960 C C . ARG A 1 124 ? -10.651 -7.225 0.155 1.00 96.50 124 ARG A C 1
ATOM 962 O O . ARG A 1 124 ? -10.441 -7.778 -0.926 1.00 96.50 124 ARG A O 1
ATOM 969 N N . PHE A 1 125 ? -9.766 -6.437 0.754 1.00 96.38 125 PHE A N 1
ATOM 970 C CA . PHE A 1 125 ? -8.397 -6.313 0.287 1.00 96.38 125 PHE A CA 1
ATOM 971 C C . PHE A 1 125 ? -7.647 -7.625 0.549 1.00 96.38 125 PHE A C 1
ATOM 973 O O . PHE A 1 125 ? -7.836 -8.277 1.571 1.00 96.38 125 PHE A O 1
ATOM 980 N N . ILE A 1 126 ? -6.830 -8.032 -0.415 1.00 94.94 126 ILE A N 1
ATOM 981 C CA . ILE A 1 126 ? -6.027 -9.265 -0.381 1.00 94.94 126 ILE A CA 1
ATOM 982 C C . ILE A 1 126 ? -4.533 -8.967 -0.520 1.00 94.94 126 ILE A C 1
ATOM 984 O O . ILE A 1 126 ? -3.702 -9.870 -0.483 1.00 94.94 126 ILE A O 1
ATOM 988 N N . PHE A 1 127 ? -4.200 -7.696 -0.736 1.00 95.00 127 PHE A N 1
ATOM 989 C CA . PHE A 1 127 ? -2.857 -7.229 -1.006 1.00 95.00 127 PHE A CA 1
ATOM 990 C C . PHE A 1 127 ? -2.706 -5.783 -0.542 1.00 95.00 127 PHE A C 1
ATOM 992 O O . PHE A 1 127 ? -3.585 -4.955 -0.798 1.00 95.00 127 PHE A O 1
ATOM 999 N N . ALA A 1 128 ? -1.571 -5.475 0.081 1.00 96.69 128 ALA A N 1
ATOM 1000 C CA . ALA A 1 128 ? -1.199 -4.121 0.448 1.00 96.69 128 ALA A CA 1
ATOM 1001 C C . ALA A 1 128 ? 0.295 -3.881 0.221 1.00 96.69 128 ALA A C 1
ATOM 1003 O O . ALA A 1 128 ? 1.134 -4.728 0.532 1.00 96.69 128 ALA A O 1
ATOM 1004 N N . MET A 1 129 ? 0.623 -2.699 -0.295 1.00 96.00 129 MET A N 1
ATOM 1005 C CA . MET A 1 129 ? 1.995 -2.222 -0.410 1.00 96.00 129 MET A CA 1
ATOM 1006 C C . MET A 1 129 ? 2.123 -0.760 0.023 1.00 96.00 129 MET A C 1
ATOM 1008 O O . MET A 1 129 ? 1.171 0.024 -0.053 1.00 96.00 129 MET A O 1
ATOM 1012 N N . THR A 1 130 ? 3.334 -0.398 0.437 1.00 97.19 130 THR A N 1
ATOM 1013 C CA . THR A 1 130 ? 3.794 0.978 0.621 1.00 97.19 130 THR A CA 1
ATOM 1014 C C . THR A 1 130 ? 5.011 1.243 -0.260 1.00 97.19 130 THR A C 1
ATOM 1016 O O . THR A 1 130 ? 5.705 0.313 -0.661 1.00 97.19 130 THR A O 1
ATOM 1019 N N . GLY A 1 131 ? 5.267 2.498 -0.614 1.00 94.56 131 GLY A N 1
ATOM 1020 C CA . GLY A 1 131 ? 6.434 2.860 -1.415 1.00 94.56 131 GLY A CA 1
ATOM 1021 C C . GLY A 1 131 ? 6.496 4.350 -1.722 1.00 94.56 131 GLY A C 1
ATOM 1022 O O . GLY A 1 131 ? 5.742 5.153 -1.175 1.00 94.56 131 GLY A O 1
ATOM 1023 N N . SER A 1 132 ? 7.394 4.741 -2.628 1.00 91.50 132 SER A N 1
ATOM 1024 C CA . SER A 1 132 ? 7.674 6.140 -3.013 1.00 91.50 132 SER A CA 1
ATOM 1025 C C . SER A 1 132 ? 8.341 7.016 -1.942 1.00 91.50 132 SER A C 1
ATOM 1027 O O . SER A 1 132 ? 8.904 8.051 -2.300 1.00 91.50 132 SER A O 1
ATOM 1029 N N . ALA A 1 133 ? 8.296 6.640 -0.666 1.00 94.25 133 ALA A N 1
ATOM 1030 C CA . ALA A 1 133 ? 8.985 7.312 0.430 1.00 94.25 133 ALA A CA 1
ATOM 1031 C C . ALA A 1 133 ? 9.224 6.327 1.594 1.00 94.25 133 ALA A C 1
ATOM 1033 O O . ALA A 1 133 ? 8.530 5.310 1.666 1.00 94.25 133 ALA A O 1
ATOM 1034 N N . PRO A 1 134 ? 10.179 6.609 2.500 1.00 93.06 134 PRO A N 1
ATOM 1035 C CA . PRO A 1 134 ? 10.409 5.779 3.679 1.00 93.06 134 PRO A CA 1
ATOM 1036 C C . PRO A 1 134 ? 9.163 5.683 4.567 1.00 93.06 134 PRO A C 1
ATOM 1038 O O . PRO A 1 134 ? 8.476 6.679 4.788 1.00 93.06 134 PRO A O 1
ATOM 1041 N N . THR A 1 135 ? 8.908 4.491 5.104 1.00 94.25 135 THR A N 1
ATOM 1042 C CA . THR A 1 135 ? 7.860 4.228 6.103 1.00 94.25 135 THR A CA 1
ATOM 1043 C C . THR A 1 135 ? 8.534 3.903 7.434 1.00 94.25 135 THR A C 1
ATOM 1045 O O . THR A 1 135 ? 9.499 3.138 7.447 1.00 94.25 135 THR A O 1
ATOM 1048 N N . SER A 1 136 ? 8.063 4.464 8.553 1.00 96.38 136 SER A N 1
ATOM 1049 C CA . SER A 1 136 ? 8.628 4.101 9.859 1.00 96.38 136 SER A CA 1
ATOM 1050 C C . SER A 1 136 ? 8.230 2.668 10.253 1.00 96.38 136 SER A C 1
ATOM 1052 O O . SER A 1 136 ? 7.141 2.214 9.876 1.00 96.38 136 SER A O 1
ATOM 1054 N N . PRO A 1 137 ? 9.063 1.947 11.027 1.00 96.88 137 PRO A N 1
ATOM 1055 C CA . PRO A 1 137 ? 8.720 0.610 11.512 1.00 96.88 137 PRO A CA 1
ATOM 1056 C C . PRO A 1 137 ? 7.402 0.573 12.297 1.00 96.88 137 PRO A C 1
ATOM 1058 O O . PRO A 1 137 ? 6.634 -0.375 12.169 1.00 96.88 137 PRO A O 1
ATOM 1061 N N . GLU A 1 138 ? 7.107 1.622 13.065 1.00 97.81 138 GLU A N 1
ATOM 1062 C CA . GLU A 1 138 ? 5.890 1.738 13.872 1.00 97.81 138 GLU A CA 1
ATOM 1063 C C . GLU A 1 138 ? 4.645 1.884 12.996 1.00 97.81 138 GLU A C 1
ATOM 1065 O O . GLU A 1 138 ? 3.640 1.216 13.243 1.00 97.81 138 GLU A O 1
ATOM 1070 N N . LEU A 1 139 ? 4.710 2.716 11.948 1.00 97.81 139 LEU A N 1
ATOM 1071 C CA . LEU A 1 139 ? 3.595 2.889 11.018 1.00 97.81 139 LEU A CA 1
ATOM 1072 C C . LEU A 1 139 ? 3.340 1.604 10.225 1.00 97.81 139 LEU A C 1
ATOM 1074 O O . LEU A 1 139 ? 2.184 1.229 10.033 1.00 97.81 139 LEU A O 1
ATOM 1078 N N . LYS A 1 140 ? 4.408 0.901 9.817 1.00 97.75 140 LYS A N 1
ATOM 1079 C CA . LYS A 1 140 ? 4.301 -0.406 9.156 1.00 97.75 140 LYS A CA 1
ATOM 1080 C C . LYS A 1 140 ? 3.649 -1.443 10.073 1.00 97.75 140 LYS A C 1
ATOM 1082 O O . LYS A 1 140 ? 2.668 -2.058 9.669 1.00 97.75 140 LYS A O 1
ATOM 1087 N N . ALA A 1 141 ? 4.125 -1.585 11.309 1.00 98.19 141 ALA A N 1
ATOM 1088 C CA . ALA A 1 141 ? 3.568 -2.535 12.273 1.00 98.19 141 ALA A CA 1
ATOM 1089 C C . ALA A 1 141 ? 2.096 -2.238 12.610 1.00 98.19 141 ALA A C 1
ATOM 1091 O O . ALA A 1 141 ? 1.275 -3.152 12.734 1.00 9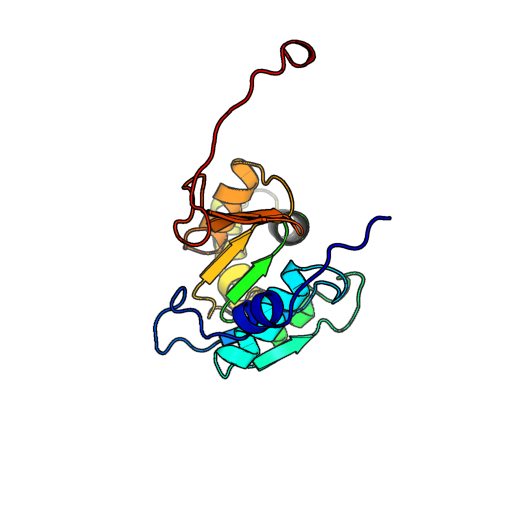8.19 141 ALA A O 1
ATOM 1092 N N . TRP A 1 142 ? 1.735 -0.955 12.729 1.00 98.44 142 TRP A N 1
ATOM 1093 C CA . TRP A 1 142 ? 0.341 -0.558 12.904 1.00 98.44 142 TRP A CA 1
ATOM 1094 C C . TRP A 1 142 ? -0.508 -0.915 11.679 1.00 98.44 142 TRP A C 1
ATOM 1096 O O . TRP A 1 142 ? -1.582 -1.495 11.838 1.00 98.44 142 TRP A O 1
ATOM 1106 N N . ALA A 1 143 ? -0.029 -0.619 10.469 1.00 98.50 143 ALA A N 1
ATOM 1107 C CA . ALA A 1 143 ? -0.750 -0.943 9.245 1.00 98.50 143 ALA A CA 1
ATOM 1108 C C . ALA A 1 143 ? -0.949 -2.459 9.105 1.00 98.50 143 ALA A C 1
ATOM 1110 O O . ALA A 1 143 ? -2.055 -2.897 8.826 1.00 98.50 143 ALA A O 1
ATOM 1111 N N . GLU A 1 144 ? 0.058 -3.282 9.395 1.00 98.44 144 GLU A N 1
ATOM 1112 C CA . GLU A 1 144 ? -0.080 -4.747 9.402 1.00 98.44 144 GLU A CA 1
ATOM 1113 C C . GLU A 1 144 ? -1.109 -5.233 10.435 1.00 98.44 144 GLU A C 1
ATOM 1115 O O . GLU A 1 144 ? -1.894 -6.138 10.149 1.00 98.44 144 GLU A O 1
ATOM 1120 N N . SER A 1 145 ? -1.185 -4.584 11.601 1.00 98.19 145 SER A N 1
ATOM 1121 C CA . SER A 1 145 ? -2.215 -4.868 12.613 1.00 98.19 145 SER A CA 1
ATOM 1122 C C . SER A 1 145 ? -3.622 -4.488 12.130 1.00 98.19 145 SER A C 1
ATOM 1124 O O . SER A 1 145 ? -4.586 -5.229 12.336 1.00 98.19 145 SER A O 1
ATOM 1126 N N . LEU A 1 146 ? -3.756 -3.345 11.450 1.00 98.44 146 LEU A N 1
ATOM 1127 C CA . LEU A 1 146 ? -5.005 -2.931 10.809 1.00 98.44 146 LEU A CA 1
ATOM 1128 C C . LEU A 1 146 ? -5.402 -3.888 9.690 1.00 98.44 146 LEU A C 1
ATOM 1130 O O . LEU A 1 146 ? -6.580 -4.186 9.545 1.00 98.44 146 LEU A O 1
ATOM 1134 N N . LEU A 1 147 ? -4.454 -4.366 8.897 1.00 98.00 147 LEU A N 1
ATOM 1135 C CA . LEU A 1 147 ? -4.737 -5.139 7.697 1.00 98.00 147 LEU A CA 1
ATOM 1136 C C . LEU A 1 147 ? -4.922 -6.636 7.979 1.00 98.00 147 LEU A C 1
ATOM 1138 O O . LEU A 1 147 ? -5.615 -7.302 7.218 1.00 98.00 147 LEU A O 1
ATOM 1142 N N . GLU A 1 148 ? -4.324 -7.160 9.054 1.00 97.69 148 GLU A N 1
ATOM 1143 C CA . GLU A 1 148 ? -4.155 -8.609 9.286 1.00 97.69 148 GLU A CA 1
ATOM 1144 C C . GLU A 1 148 ? -3.440 -9.317 8.118 1.00 97.69 148 GLU A C 1
ATOM 1146 O O . GLU A 1 148 ? -3.622 -10.509 7.870 1.00 97.69 148 GLU A O 1
ATOM 1151 N N . LEU A 1 149 ? -2.593 -8.572 7.402 1.00 95.81 149 LEU A N 1
ATOM 1152 C CA . LEU A 1 149 ? -1.737 -9.066 6.331 1.00 95.81 149 LEU A CA 1
ATOM 1153 C C . LEU A 1 149 ? -0.452 -8.238 6.216 1.00 95.81 149 LEU A C 1
ATOM 1155 O O . LEU A 1 149 ? -0.429 -7.092 6.673 1.00 95.81 149 LEU A O 1
ATOM 1159 N N . PRO A 1 150 ? 0.615 -8.806 5.622 1.00 96.12 150 PRO A N 1
ATOM 1160 C CA . PRO A 1 150 ? 1.882 -8.104 5.457 1.00 96.12 150 PRO A CA 1
ATOM 1161 C C . PRO A 1 150 ? 1.733 -6.833 4.619 1.00 96.12 150 PRO A C 1
ATOM 1163 O O . PRO A 1 150 ? 1.049 -6.841 3.590 1.00 96.12 150 PRO A O 1
ATOM 1166 N N . LEU A 1 151 ? 2.423 -5.765 5.025 1.00 97.56 151 LEU A N 1
ATOM 1167 C CA . LEU A 1 151 ? 2.541 -4.545 4.235 1.00 97.56 151 LEU A CA 1
ATOM 1168 C C . LEU A 1 151 ? 3.880 -4.558 3.498 1.00 97.56 151 LEU A C 1
ATOM 1170 O O . LEU A 1 151 ? 4.929 -4.294 4.088 1.00 97.56 151 LEU A O 1
ATOM 1174 N N . ILE A 1 152 ? 3.841 -4.838 2.198 1.00 96.00 152 ILE A N 1
ATOM 1175 C CA . ILE A 1 152 ? 5.057 -4.951 1.386 1.00 96.00 152 ILE A CA 1
ATOM 1176 C C . ILE A 1 152 ? 5.657 -3.561 1.170 1.00 96.00 152 ILE A C 1
ATOM 1178 O O . ILE A 1 152 ? 4.995 -2.682 0.615 1.00 96.00 152 ILE A O 1
ATOM 1182 N N . ASP A 1 153 ? 6.913 -3.361 1.566 1.00 96.38 153 ASP A N 1
ATOM 1183 C CA . ASP A 1 153 ? 7.648 -2.129 1.271 1.00 96.38 153 ASP A CA 1
ATOM 1184 C C . ASP A 1 153 ? 8.321 -2.219 -0.101 1.00 96.38 153 ASP A C 1
ATOM 1186 O O . ASP A 1 153 ? 9.176 -3.074 -0.339 1.00 96.38 153 ASP A O 1
ATOM 1190 N N . VAL A 1 154 ? 7.924 -1.349 -1.026 1.00 95.38 154 VAL A N 1
ATOM 1191 C CA . VAL A 1 154 ? 8.399 -1.337 -2.407 1.00 95.38 154 VAL A CA 1
ATOM 1192 C C . VAL A 1 154 ? 9.329 -0.157 -2.633 1.00 95.38 154 VAL A C 1
ATOM 1194 O O . VAL A 1 154 ? 8.913 1.006 -2.690 1.00 95.38 154 VAL A O 1
ATOM 1197 N N . TYR A 1 155 ? 10.592 -0.475 -2.904 1.00 95.94 155 TYR A N 1
ATOM 1198 C CA . TYR A 1 155 ? 11.576 0.505 -3.332 1.00 95.94 155 TYR A CA 1
ATOM 1199 C C . TYR A 1 155 ? 11.773 0.462 -4.848 1.00 95.94 155 TYR A C 1
ATOM 1201 O O . TYR A 1 155 ? 11.973 -0.588 -5.466 1.00 95.94 155 TYR A O 1
ATOM 1209 N N . GLY A 1 156 ? 11.743 1.641 -5.460 1.00 94.50 156 GLY A N 1
ATOM 1210 C CA . GLY A 1 156 ? 11.940 1.816 -6.887 1.00 94.50 156 GLY A CA 1
ATOM 1211 C C . GLY A 1 156 ? 12.047 3.283 -7.271 1.00 94.50 156 GLY A C 1
ATOM 1212 O O . GLY A 1 156 ? 11.758 4.181 -6.482 1.00 94.50 156 GLY A O 1
ATOM 1213 N N . LEU A 1 157 ? 12.474 3.522 -8.507 1.00 94.50 157 LEU A N 1
ATOM 1214 C CA . LEU A 1 157 ? 12.715 4.857 -9.051 1.00 94.50 157 LEU A CA 1
ATOM 1215 C C . LEU A 1 157 ? 12.100 4.977 -10.444 1.00 94.50 157 LEU A C 1
ATOM 1217 O O . LEU A 1 157 ? 11.931 3.982 -11.150 1.00 94.50 157 LEU A O 1
ATOM 1221 N N . THR A 1 158 ? 11.830 6.204 -10.888 1.00 93.69 158 THR A N 1
ATOM 1222 C CA . THR A 1 158 ? 11.333 6.436 -12.255 1.00 93.69 158 THR A CA 1
ATOM 1223 C C . THR A 1 158 ? 12.365 5.999 -13.305 1.00 93.69 158 THR A C 1
ATOM 1225 O O . THR A 1 158 ? 11.998 5.583 -14.400 1.00 93.69 158 THR A O 1
ATOM 1228 N N . GLU A 1 159 ? 13.651 6.053 -12.982 1.00 94.88 159 GLU A N 1
ATOM 1229 C CA . GLU A 1 159 ? 14.768 5.721 -13.863 1.00 94.88 159 GLU A CA 1
ATOM 1230 C C . GLU A 1 159 ? 15.057 4.214 -13.929 1.00 94.88 159 GLU A C 1
ATOM 1232 O O . GLU A 1 159 ? 15.450 3.714 -14.982 1.00 94.88 159 GLU A O 1
ATOM 1237 N N . ALA A 1 160 ? 14.858 3.492 -12.822 1.00 91.50 160 ALA A N 1
ATOM 1238 C CA . ALA A 1 160 ? 15.242 2.083 -12.683 1.00 91.50 160 ALA A CA 1
ATOM 1239 C C . ALA A 1 160 ? 14.046 1.113 -12.655 1.00 91.50 160 ALA A C 1
ATOM 1241 O O . ALA A 1 160 ? 14.210 -0.081 -12.903 1.00 91.50 160 ALA A O 1
ATOM 1242 N N . GLY A 1 161 ? 12.837 1.614 -12.391 1.00 91.38 161 GLY A N 1
ATOM 1243 C CA . GLY A 1 161 ? 11.684 0.786 -12.053 1.00 91.38 161 GLY A CA 1
ATOM 1244 C C . GLY A 1 161 ? 11.775 0.241 -10.625 1.00 91.38 161 GLY A C 1
ATOM 1245 O O . GLY A 1 161 ? 12.401 0.850 -9.759 1.00 91.38 161 GLY A O 1
ATOM 1246 N N . VAL A 1 162 ? 11.121 -0.897 -10.387 1.00 91.88 162 VAL A N 1
ATOM 1247 C CA . VAL A 1 162 ? 11.145 -1.611 -9.099 1.00 91.88 162 VAL A CA 1
ATOM 1248 C C . VAL A 1 162 ? 12.527 -2.219 -8.860 1.00 91.88 162 VAL A C 1
ATOM 1250 O O . VAL A 1 162 ? 13.081 -2.852 -9.759 1.00 91.88 162 VAL A O 1
ATOM 1253 N N . ILE A 1 163 ? 13.055 -2.045 -7.648 1.00 95.88 163 ILE A N 1
ATOM 1254 C CA . ILE A 1 163 ? 14.376 -2.527 -7.229 1.00 95.88 163 ILE A CA 1
ATOM 1255 C C . ILE A 1 163 ? 14.247 -3.618 -6.164 1.00 95.88 163 ILE A C 1
ATOM 1257 O O . ILE A 1 163 ? 14.847 -4.682 -6.322 1.00 95.88 163 ILE A O 1
ATOM 1261 N N . SER A 1 164 ? 13.470 -3.387 -5.104 1.00 95.75 164 SER A N 1
ATOM 1262 C CA . SER A 1 164 ? 13.305 -4.353 -4.012 1.00 95.75 164 SER A CA 1
ATOM 1263 C C . SER A 1 164 ? 11.894 -4.362 -3.433 1.00 95.75 164 SER A C 1
ATOM 1265 O O . SER A 1 164 ? 11.170 -3.370 -3.530 1.00 95.75 164 SER A O 1
ATOM 1267 N N . PHE A 1 165 ? 11.542 -5.500 -2.832 1.00 94.81 165 PHE A N 1
ATOM 1268 C CA . PHE A 1 165 ? 10.378 -5.685 -1.965 1.00 94.81 165 PHE A CA 1
ATOM 1269 C C . PHE A 1 165 ? 10.881 -6.110 -0.588 1.00 94.81 165 PHE A C 1
ATOM 1271 O O . PHE A 1 165 ? 11.653 -7.058 -0.507 1.00 94.81 165 PHE A O 1
ATOM 1278 N N . ASP A 1 166 ? 10.498 -5.395 0.468 1.00 94.31 166 ASP A N 1
ATOM 1279 C CA . ASP A 1 166 ? 10.941 -5.637 1.849 1.00 94.31 166 ASP A CA 1
ATOM 1280 C C . ASP A 1 166 ? 12.472 -5.765 1.984 1.00 94.31 166 ASP A C 1
ATOM 1282 O O . ASP A 1 166 ? 12.996 -6.588 2.727 1.00 94.31 166 ASP A O 1
ATOM 1286 N N . GLY A 1 167 ? 13.211 -4.952 1.220 1.00 93.69 167 GLY A N 1
ATOM 1287 C CA . GLY A 1 167 ? 14.677 -4.989 1.170 1.00 93.69 167 GLY A CA 1
ATOM 1288 C C . GLY A 1 167 ? 15.266 -6.083 0.269 1.00 93.69 167 GLY A C 1
ATOM 1289 O O . GLY A 1 167 ? 16.422 -5.971 -0.135 1.00 93.69 167 GLY A O 1
ATOM 1290 N N . GLU A 1 168 ? 14.473 -7.070 -0.147 1.00 96.06 168 GLU A N 1
ATOM 1291 C CA . GLU A 1 168 ? 14.902 -8.151 -1.033 1.00 96.06 168 GLU A CA 1
ATOM 1292 C C . GLU A 1 168 ? 14.907 -7.711 -2.502 1.00 96.06 168 GLU A C 1
ATOM 1294 O O . GLU A 1 168 ? 13.891 -7.282 -3.066 1.00 96.06 168 GLU A O 1
ATOM 1299 N N . ILE A 1 169 ? 16.073 -7.827 -3.145 1.00 97.06 169 ILE A N 1
ATOM 1300 C CA . ILE A 1 169 ? 16.298 -7.392 -4.529 1.00 97.06 169 ILE A CA 1
ATOM 1301 C C . ILE A 1 169 ? 15.469 -8.232 -5.505 1.00 97.06 169 ILE A C 1
ATOM 1303 O O . ILE A 1 169 ? 15.633 -9.448 -5.608 1.00 97.06 169 ILE A O 1
ATOM 1307 N N . GLN A 1 170 ? 14.634 -7.564 -6.301 1.00 94.06 170 GLN A N 1
ATOM 1308 C CA . GLN A 1 170 ? 13.745 -8.223 -7.252 1.00 94.06 170 GLN A CA 1
ATOM 1309 C C . GLN A 1 170 ? 14.482 -8.611 -8.537 1.00 94.06 170 GLN A C 1
ATOM 1311 O O . GLN A 1 170 ? 14.937 -7.762 -9.311 1.00 94.06 170 GLN A O 1
ATOM 1316 N N . ARG A 1 171 ? 14.575 -9.922 -8.790 1.00 93.44 171 ARG A N 1
ATOM 1317 C CA . ARG A 1 171 ? 15.205 -10.508 -9.981 1.00 93.44 171 ARG A CA 1
ATOM 1318 C C . ARG A 1 171 ? 14.197 -11.398 -10.717 1.00 93.44 171 ARG A C 1
ATOM 1320 O O . ARG A 1 171 ? 13.900 -12.483 -10.221 1.00 93.44 171 ARG A O 1
ATOM 1327 N N . PRO A 1 172 ? 13.707 -11.014 -11.913 1.00 89.81 172 PRO A N 1
ATOM 1328 C CA . PRO A 1 172 ? 13.847 -9.714 -12.598 1.00 89.81 172 PRO A CA 1
ATOM 1329 C C . PRO A 1 172 ? 13.133 -8.551 -11.859 1.00 89.81 172 PRO A C 1
ATOM 1331 O O . PRO A 1 172 ? 12.286 -8.823 -11.015 1.00 89.81 172 PRO A O 1
ATOM 1334 N N . PRO A 1 173 ? 13.391 -7.263 -12.202 1.00 90.19 173 PRO A N 1
ATOM 1335 C CA . PRO A 1 173 ? 14.192 -6.784 -13.332 1.00 90.19 173 PRO A CA 1
ATOM 1336 C C . PRO A 1 173 ? 15.670 -6.528 -13.022 1.00 90.19 173 PRO A C 1
ATOM 1338 O O . PRO A 1 173 ? 16.421 -6.285 -13.967 1.00 90.19 173 PRO A O 1
ATOM 1341 N N . VAL A 1 174 ? 16.096 -6.566 -11.757 1.00 95.12 174 VAL A N 1
ATOM 1342 C CA . VAL A 1 174 ? 17.491 -6.299 -11.391 1.00 95.12 174 VAL A CA 1
ATOM 1343 C C . VAL A 1 174 ? 18.382 -7.423 -11.919 1.00 95.12 174 VAL A C 1
ATOM 1345 O O . VAL A 1 174 ? 18.088 -8.607 -11.753 1.00 95.12 174 VAL A O 1
ATOM 1348 N N . ILE A 1 175 ? 19.472 -7.046 -12.587 1.00 97.31 175 ILE A N 1
ATOM 1349 C CA . ILE A 1 175 ? 20.453 -7.986 -13.148 1.00 97.31 175 ILE A CA 1
ATOM 1350 C C . ILE A 1 175 ? 21.707 -8.020 -12.276 1.00 97.31 175 ILE A C 1
ATOM 1352 O O . ILE A 1 175 ? 22.249 -9.092 -12.015 1.00 97.31 175 ILE A O 1
ATOM 1356 N N . ASP A 1 176 ? 22.138 -6.862 -11.788 1.00 97.06 176 ASP 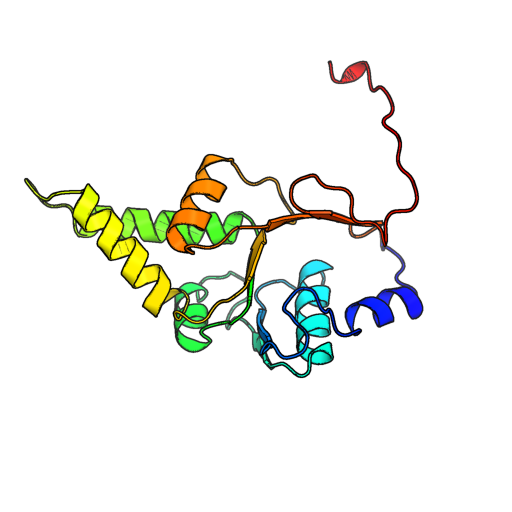A N 1
ATOM 1357 C CA . ASP A 1 176 ? 23.319 -6.719 -10.949 1.00 97.06 176 ASP A CA 1
ATOM 1358 C C . ASP A 1 176 ? 23.226 -5.431 -10.117 1.00 97.06 176 ASP A C 1
ATOM 1360 O O . ASP A 1 176 ? 22.478 -4.518 -10.480 1.00 97.06 176 ASP A O 1
ATOM 1364 N N . TYR A 1 177 ? 23.957 -5.363 -9.005 1.00 96.62 177 TYR A N 1
ATOM 1365 C CA . TYR A 1 177 ? 24.074 -4.165 -8.174 1.00 96.62 177 TYR A CA 1
ATOM 1366 C C . TYR A 1 177 ? 25.395 -4.170 -7.400 1.00 96.62 177 TYR A C 1
ATOM 1368 O O . TYR A 1 177 ? 25.978 -5.216 -7.131 1.00 96.62 177 TYR A O 1
ATOM 1376 N N . LYS A 1 178 ? 25.857 -2.983 -7.009 1.00 96.94 178 LYS A N 1
ATOM 1377 C CA . LYS A 1 178 ? 27.008 -2.817 -6.120 1.00 96.94 178 LYS A CA 1
ATOM 1378 C C . LYS A 1 178 ? 26.779 -1.642 -5.185 1.00 96.94 178 LYS A C 1
ATOM 1380 O O . LYS A 1 178 ? 26.089 -0.691 -5.550 1.00 96.94 178 LYS A O 1
ATOM 1385 N N . LEU A 1 179 ? 27.402 -1.700 -4.018 1.00 96.62 179 LEU A N 1
ATOM 1386 C CA . LEU A 1 179 ? 27.541 -0.546 -3.143 1.00 96.62 179 LEU A CA 1
ATOM 1387 C C . LEU A 1 179 ? 28.820 0.205 -3.521 1.00 96.62 179 LEU A C 1
ATOM 1389 O O . LEU A 1 179 ? 29.790 -0.394 -3.988 1.00 96.62 179 LEU A O 1
ATOM 1393 N N . VAL A 1 180 ? 28.783 1.525 -3.385 1.00 95.94 180 VAL A N 1
ATOM 1394 C CA . VAL A 1 180 ? 29.934 2.401 -3.602 1.00 95.94 180 VAL A CA 1
ATOM 1395 C C . VAL A 1 180 ? 30.076 3.243 -2.349 1.00 95.94 180 VAL A C 1
ATOM 1397 O O . VAL A 1 180 ? 29.099 3.859 -1.926 1.00 95.94 180 VAL A O 1
ATOM 1400 N 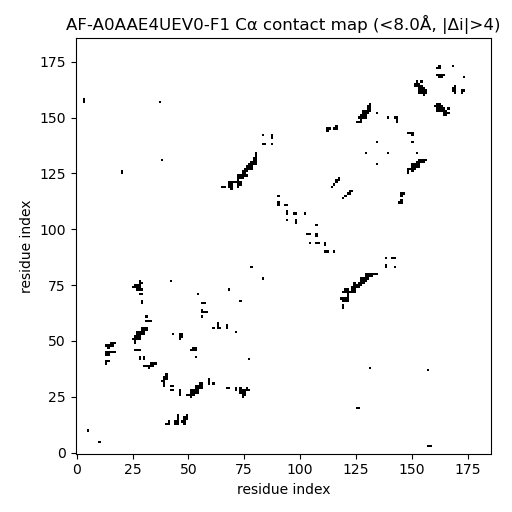N . ASP A 1 181 ? 31.271 3.249 -1.769 1.00 95.44 181 ASP A N 1
ATOM 1401 C CA . ASP A 1 181 ? 31.559 4.021 -0.566 1.00 95.44 181 ASP A CA 1
ATOM 1402 C C . ASP A 1 181 ? 31.376 5.519 -0.8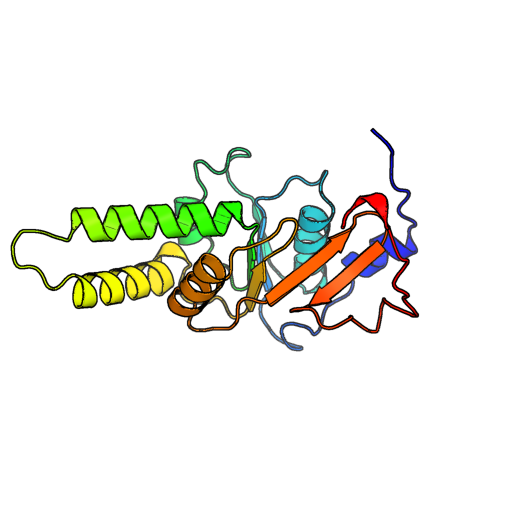38 1.00 95.44 181 ASP A C 1
ATOM 1404 O O . ASP A 1 181 ? 31.799 6.035 -1.878 1.00 95.44 181 ASP A O 1
ATOM 1408 N N . VAL A 1 182 ? 30.765 6.228 0.113 1.00 94.56 182 VAL A N 1
ATOM 1409 C CA . VAL A 1 182 ? 30.604 7.688 0.075 1.00 94.56 182 VAL A CA 1
ATOM 1410 C C . VAL A 1 182 ? 31.112 8.260 1.405 1.00 94.56 182 VAL A C 1
ATOM 1412 O O . VAL A 1 182 ? 30.311 8.495 2.307 1.00 94.56 182 VAL A O 1
ATOM 1415 N N . PRO A 1 183 ? 32.437 8.467 1.552 1.00 90.44 183 PRO A N 1
ATOM 1416 C CA . PRO A 1 183 ? 33.067 8.837 2.827 1.00 90.44 183 PRO A CA 1
ATOM 1417 C C . PRO A 1 183 ? 32.554 10.147 3.437 1.00 90.44 183 PRO A C 1
ATOM 1419 O O . PRO A 1 183 ? 32.597 10.330 4.647 1.00 90.44 183 PRO A O 1
ATOM 1422 N N . ASP A 1 184 ? 32.038 11.057 2.609 1.00 92.12 184 ASP A N 1
ATOM 1423 C CA . ASP A 1 184 ? 31.518 12.352 3.058 1.00 92.12 184 ASP A CA 1
ATOM 1424 C C . ASP A 1 184 ? 30.181 12.242 3.823 1.00 92.12 184 ASP A C 1
ATOM 1426 O O . ASP A 1 184 ? 29.699 13.237 4.366 1.00 92.12 184 ASP A O 1
ATOM 1430 N N . LEU A 1 185 ? 29.561 11.054 3.852 1.00 76.88 185 LEU A N 1
ATOM 1431 C CA . LEU A 1 185 ? 28.277 10.792 4.513 1.00 76.88 185 LEU A CA 1
ATOM 1432 C C . LEU A 1 185 ? 28.392 9.978 5.819 1.00 76.88 185 LEU A C 1
ATOM 1434 O O . LEU A 1 185 ? 27.351 9.700 6.420 1.00 76.88 185 LEU A O 1
ATOM 1438 N N . GLY A 1 186 ? 29.613 9.675 6.292 1.00 55.19 186 GLY A N 1
ATOM 1439 C CA . GLY A 1 186 ? 29.873 9.045 7.601 1.00 55.19 186 GLY A CA 1
ATOM 1440 C C . GLY A 1 186 ? 30.744 7.800 7.546 1.00 55.19 186 GLY A C 1
ATOM 1441 O O . GLY A 1 186 ? 30.383 6.870 6.794 1.00 55.19 186 GLY A O 1
#